Protein AF-D8FID4-F1 (afdb_monomer)

Structure (mmCIF, N/CA/C/O backbone):
data_AF-D8FID4-F1
#
_entry.id   AF-D8FID4-F1
#
loop_
_atom_site.group_PDB
_atom_site.id
_atom_site.type_symbol
_atom_site.label_atom_id
_atom_site.label_alt_id
_atom_site.label_comp_id
_atom_site.label_asym_id
_atom_site.label_entity_id
_atom_site.label_seq_id
_atom_site.pdbx_PDB_ins_code
_atom_site.Cartn_x
_atom_site.Cartn_y
_atom_site.Cartn_z
_atom_site.occupancy
_atom_site.B_iso_or_equiv
_atom_site.auth_seq_id
_atom_site.auth_comp_id
_atom_site.auth_asym_id
_atom_site.auth_atom_id
_atom_site.pdbx_PDB_model_num
ATOM 1 N N . MET A 1 1 ? 3.157 -38.035 6.097 1.00 47.53 1 MET A N 1
ATOM 2 C CA . MET A 1 1 ? 4.225 -37.034 5.842 1.00 47.53 1 MET A CA 1
ATOM 3 C C . ME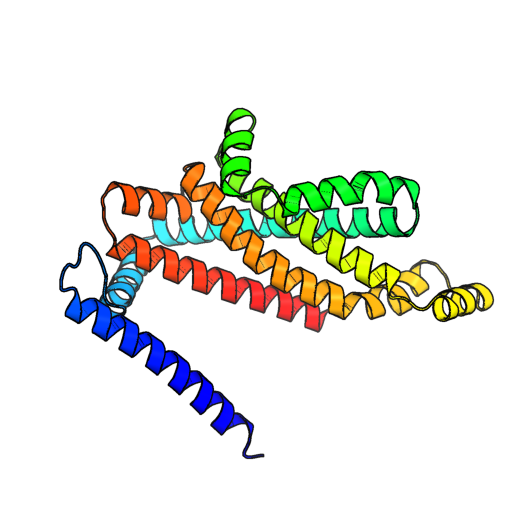T A 1 1 ? 4.554 -36.784 4.345 1.00 47.53 1 MET A C 1
ATOM 5 O O . MET A 1 1 ? 5.433 -35.982 4.066 1.00 47.53 1 MET A O 1
ATOM 9 N N . LYS A 1 2 ? 3.827 -37.364 3.362 1.00 48.38 2 LYS A N 1
ATOM 10 C CA . LYS A 1 2 ? 4.056 -37.201 1.895 1.00 48.38 2 LYS A CA 1
ATOM 11 C C . LYS A 1 2 ? 3.281 -36.046 1.206 1.00 48.38 2 LYS A C 1
ATOM 13 O O . LYS A 1 2 ? 3.295 -35.927 -0.014 1.00 48.38 2 LYS A O 1
ATOM 18 N N . THR A 1 3 ?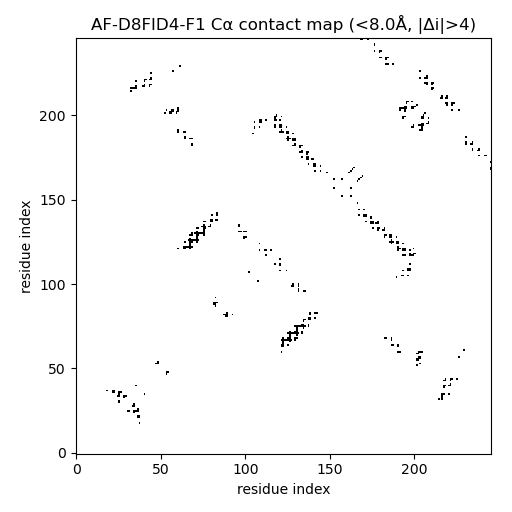 2.579 -35.191 1.953 1.00 55.72 3 THR A N 1
ATOM 19 C CA . THR A 1 3 ? 1.615 -34.212 1.395 1.00 55.72 3 THR A CA 1
ATOM 20 C C . THR A 1 3 ? 2.191 -32.818 1.105 1.00 55.72 3 THR A C 1
ATOM 22 O O . THR A 1 3 ? 1.548 -32.021 0.425 1.00 55.72 3 THR A O 1
ATOM 25 N N . SER A 1 4 ? 3.390 -32.493 1.603 1.00 58.81 4 SER A N 1
ATOM 26 C CA . SER A 1 4 ? 4.014 -31.165 1.441 1.00 58.81 4 SER A CA 1
ATOM 27 C C . SER A 1 4 ? 4.786 -31.029 0.122 1.00 58.81 4 SER A C 1
ATOM 29 O O . SER A 1 4 ? 4.635 -30.040 -0.598 1.00 58.81 4 SER A O 1
ATOM 31 N N . THR A 1 5 ? 5.568 -32.048 -0.240 1.00 63.28 5 THR A N 1
ATOM 32 C CA . THR A 1 5 ? 6.383 -32.080 -1.464 1.00 63.28 5 THR A CA 1
ATOM 33 C C . THR A 1 5 ? 5.522 -32.099 -2.723 1.00 63.28 5 THR A C 1
ATOM 35 O O . THR A 1 5 ? 5.741 -31.286 -3.616 1.00 63.28 5 THR A O 1
ATOM 38 N N . THR A 1 6 ? 4.472 -32.921 -2.761 1.00 70.75 6 THR A N 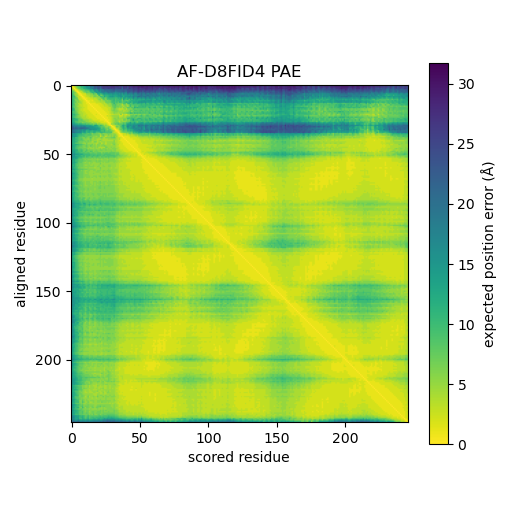1
ATOM 39 C CA . THR A 1 6 ? 3.517 -32.993 -3.885 1.00 70.75 6 THR A CA 1
ATOM 40 C C . THR A 1 6 ? 2.769 -31.676 -4.115 1.00 70.75 6 THR A C 1
ATOM 42 O O . THR A 1 6 ? 2.585 -31.259 -5.258 1.00 70.75 6 THR A O 1
ATOM 45 N N . LYS A 1 7 ? 2.409 -30.949 -3.047 1.00 69.44 7 LYS A N 1
ATOM 46 C CA . LYS A 1 7 ? 1.804 -29.609 -3.154 1.00 69.44 7 LYS A CA 1
ATOM 47 C C . LYS A 1 7 ? 2.777 -28.563 -3.707 1.00 69.44 7 LYS A C 1
ATOM 49 O O . LYS A 1 7 ? 2.356 -27.717 -4.495 1.00 69.44 7 LYS A O 1
ATOM 54 N N . LYS A 1 8 ? 4.058 -28.604 -3.317 1.00 71.88 8 LYS A N 1
ATOM 55 C CA . LYS A 1 8 ? 5.094 -27.710 -3.869 1.00 71.88 8 LYS A CA 1
ATOM 56 C C . LYS A 1 8 ? 5.358 -28.001 -5.348 1.00 71.88 8 LYS A C 1
ATOM 58 O O . LYS A 1 8 ? 5.363 -27.065 -6.140 1.00 71.88 8 LYS A O 1
ATOM 63 N N . LEU A 1 9 ? 5.467 -29.279 -5.717 1.00 76.25 9 LEU A N 1
ATOM 64 C CA . LEU A 1 9 ? 5.597 -29.739 -7.105 1.00 76.25 9 LEU A CA 1
ATOM 65 C C . LEU A 1 9 ? 4.421 -29.273 -7.971 1.00 76.25 9 LEU A C 1
ATOM 67 O O . LEU A 1 9 ? 4.639 -28.693 -9.030 1.00 76.25 9 LEU A O 1
ATOM 71 N N . LYS A 1 10 ? 3.179 -29.412 -7.483 1.00 80.31 10 LYS A N 1
ATOM 72 C CA . LYS A 1 10 ? 1.990 -28.929 -8.201 1.00 80.31 10 LYS A CA 1
ATOM 73 C C . LYS A 1 10 ? 2.031 -27.413 -8.421 1.00 80.31 10 LYS A C 1
ATOM 75 O O . LYS A 1 10 ? 1.823 -26.955 -9.538 1.00 80.31 10 LYS A O 1
ATOM 80 N N . LYS A 1 11 ? 2.359 -26.620 -7.394 1.00 77.81 11 LYS A N 1
ATOM 81 C CA . LYS A 1 11 ? 2.488 -25.156 -7.541 1.00 77.81 11 LYS A CA 1
ATOM 82 C C . LYS A 1 11 ? 3.575 -24.763 -8.544 1.00 77.81 11 LYS A C 1
ATOM 84 O O . LYS A 1 11 ? 3.356 -23.857 -9.339 1.00 77.81 11 LYS A O 1
ATOM 89 N N . PHE A 1 12 ? 4.712 -25.455 -8.523 1.00 83.56 12 PHE A N 1
ATOM 90 C CA . PHE A 1 12 ? 5.809 -25.202 -9.453 1.00 83.56 12 PHE A CA 1
ATOM 91 C C . PHE A 1 12 ? 5.421 -25.554 -10.895 1.00 83.56 12 PHE A C 1
ATOM 93 O O . PHE A 1 12 ? 5.642 -24.752 -11.795 1.00 83.56 12 PHE A O 1
ATOM 100 N N . SER A 1 13 ? 4.738 -26.686 -11.103 1.00 82.38 13 SER A N 1
ATOM 101 C CA . SER A 1 13 ? 4.234 -27.081 -12.426 1.00 82.38 13 SER A CA 1
ATOM 102 C C . SER A 1 13 ? 3.232 -26.077 -13.006 1.00 82.38 13 SER A C 1
ATOM 104 O O . SER A 1 13 ? 3.302 -25.757 -14.187 1.00 82.38 13 SER A O 1
ATOM 106 N N . VAL A 1 14 ? 2.356 -25.508 -12.168 1.00 86.88 14 VAL A N 1
ATOM 107 C CA . VAL A 1 14 ? 1.400 -24.474 -12.594 1.00 86.88 14 VAL A CA 1
ATOM 108 C C . VAL A 1 14 ? 2.122 -23.178 -12.968 1.00 86.88 14 VAL A C 1
ATOM 110 O O . VAL A 1 14 ? 1.758 -22.545 -13.953 1.00 86.88 14 VAL A O 1
ATOM 113 N N . ALA A 1 15 ? 3.161 -22.785 -12.225 1.00 84.31 15 ALA A N 1
ATOM 114 C CA . ALA A 1 15 ? 3.960 -21.610 -12.570 1.00 84.31 15 ALA A CA 1
ATOM 115 C C . ALA A 1 15 ? 4.707 -21.799 -13.902 1.00 84.31 15 ALA A C 1
ATOM 117 O O . ALA A 1 15 ? 4.659 -20.916 -14.755 1.00 84.31 15 ALA A O 1
ATOM 118 N N . ILE A 1 16 ? 5.334 -22.964 -14.107 1.00 86.56 16 ILE A N 1
ATOM 119 C CA . ILE A 1 16 ? 6.007 -23.303 -15.370 1.00 86.56 16 ILE A CA 1
ATOM 120 C C . ILE A 1 16 ? 5.021 -23.266 -16.532 1.00 86.56 16 ILE A C 1
ATOM 122 O O . ILE A 1 16 ? 5.333 -22.678 -17.559 1.00 86.56 16 ILE A O 1
ATOM 126 N N . PHE A 1 17 ? 3.832 -23.845 -16.368 1.00 89.88 17 PHE A N 1
ATOM 127 C CA . PHE A 1 17 ? 2.799 -23.848 -17.402 1.00 89.88 17 PHE A CA 1
ATOM 128 C C . PHE A 1 17 ? 2.485 -22.431 -17.906 1.00 89.88 17 PHE A C 1
ATOM 130 O O . PHE A 1 17 ? 2.520 -22.189 -19.110 1.00 89.88 17 PHE A O 1
ATOM 137 N N . TRP A 1 18 ? 2.271 -21.470 -17.000 1.00 88.94 18 TRP A N 1
ATOM 138 C CA . TRP A 1 18 ? 2.007 -20.079 -17.385 1.00 88.94 18 TRP A CA 1
ATOM 139 C C . TRP A 1 18 ? 3.216 -19.380 -18.018 1.00 88.94 18 TRP A C 1
ATOM 141 O O . TRP A 1 18 ? 3.043 -18.601 -18.953 1.00 88.94 18 TRP A O 1
ATOM 151 N N . ILE A 1 19 ? 4.436 -19.676 -17.560 1.00 86.06 19 ILE A N 1
ATOM 152 C CA . ILE A 1 19 ? 5.667 -19.136 -18.161 1.00 86.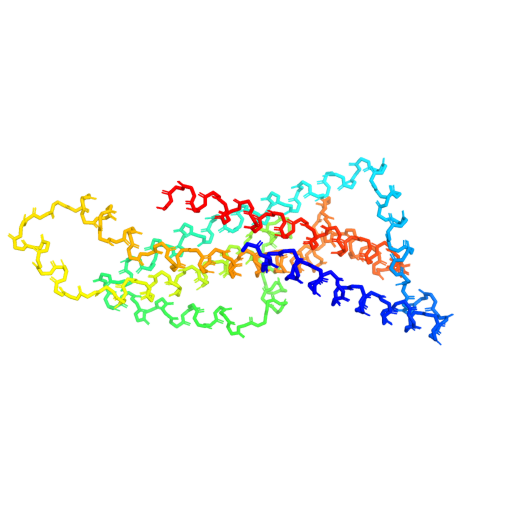06 19 ILE A CA 1
ATOM 153 C C . ILE A 1 19 ? 5.858 -19.674 -19.585 1.00 86.06 19 ILE A C 1
ATOM 155 O O . ILE A 1 19 ? 6.191 -18.910 -20.487 1.00 86.06 19 ILE A O 1
ATOM 159 N N . VAL A 1 20 ? 5.614 -20.968 -19.800 1.00 86.69 20 VAL A N 1
ATOM 160 C CA . VAL A 1 20 ? 5.704 -21.607 -21.120 1.00 86.69 20 VAL A CA 1
ATOM 161 C C . VAL A 1 20 ? 4.658 -21.028 -22.064 1.00 86.69 20 VAL A C 1
ATOM 163 O O . VAL A 1 20 ? 4.990 -20.694 -23.195 1.00 86.69 20 VAL A O 1
ATOM 166 N N . ILE A 1 21 ? 3.425 -20.825 -21.595 1.00 88.69 21 ILE A N 1
ATOM 167 C CA . ILE A 1 21 ? 2.386 -20.148 -22.380 1.00 88.69 21 ILE A CA 1
ATOM 168 C C . ILE A 1 21 ? 2.842 -18.748 -22.791 1.00 88.69 21 ILE A C 1
ATOM 170 O O . ILE A 1 21 ? 2.761 -18.407 -23.969 1.00 88.69 21 ILE A O 1
ATOM 174 N N . TRP A 1 22 ? 3.363 -17.949 -21.856 1.00 85.56 22 TRP A N 1
ATOM 175 C CA . TRP A 1 22 ? 3.850 -16.605 -22.171 1.00 85.56 22 TRP A CA 1
ATOM 176 C C . TRP A 1 22 ? 4.998 -16.635 -23.191 1.00 85.56 22 TRP A C 1
ATOM 178 O O . TRP A 1 22 ? 4.988 -15.858 -24.144 1.00 85.56 22 TRP A O 1
ATOM 188 N N . GLN A 1 23 ? 5.938 -17.574 -23.052 1.00 83.56 23 GLN A N 1
ATOM 189 C CA . GLN A 1 23 ? 7.018 -17.768 -24.018 1.00 83.56 23 GLN A CA 1
ATOM 190 C C . GLN A 1 23 ? 6.488 -18.139 -25.412 1.00 83.56 23 GLN A C 1
ATOM 192 O O . GLN A 1 23 ? 6.959 -17.584 -26.400 1.00 83.56 23 GLN A O 1
ATOM 197 N N . ILE A 1 24 ? 5.510 -19.045 -25.507 1.00 83.19 24 ILE A N 1
ATOM 198 C CA . ILE A 1 24 ? 4.904 -19.446 -26.787 1.00 83.19 24 ILE A CA 1
ATOM 199 C C . ILE A 1 24 ? 4.214 -18.248 -27.444 1.00 83.19 24 ILE A C 1
ATOM 201 O O . ILE A 1 24 ? 4.457 -17.985 -28.616 1.00 83.19 24 ILE A O 1
ATOM 205 N N . PHE A 1 25 ? 3.415 -17.478 -26.699 1.00 82.25 25 PHE A N 1
ATOM 206 C CA . PHE A 1 25 ? 2.775 -16.272 -27.234 1.00 82.25 25 PHE A CA 1
ATOM 207 C C . PHE A 1 25 ? 3.792 -15.230 -27.714 1.00 82.25 25 PHE A C 1
ATOM 209 O O . PHE A 1 25 ? 3.600 -14.646 -28.778 1.00 82.25 25 PHE A O 1
ATOM 216 N N . ALA A 1 26 ? 4.885 -15.032 -26.972 1.00 80.62 26 ALA A N 1
ATOM 217 C CA . ALA A 1 26 ? 5.960 -14.131 -27.381 1.00 80.62 26 ALA A CA 1
ATOM 218 C C . ALA A 1 26 ? 6.607 -14.569 -28.708 1.00 80.62 26 ALA A C 1
ATOM 220 O O . ALA A 1 26 ? 6.884 -13.730 -29.560 1.00 80.62 26 ALA A O 1
ATOM 221 N N . LEU A 1 27 ? 6.804 -15.878 -28.905 1.00 80.06 27 LEU A N 1
ATOM 222 C CA . LEU A 1 27 ? 7.363 -16.428 -30.144 1.00 80.06 27 LEU A CA 1
ATOM 223 C C . LEU A 1 27 ? 6.381 -16.347 -31.322 1.00 80.06 27 LEU A C 1
ATOM 225 O O . LEU A 1 27 ? 6.805 -16.081 -32.439 1.00 80.06 27 LEU A O 1
ATOM 229 N N . LEU A 1 28 ? 5.082 -16.557 -31.082 1.00 79.75 28 LEU A N 1
ATOM 230 C CA . LEU A 1 28 ? 4.048 -16.506 -32.125 1.00 79.75 28 LEU A CA 1
ATOM 231 C C . LEU A 1 28 ? 3.824 -15.096 -32.673 1.00 79.75 28 LEU A C 1
ATOM 233 O O . LEU A 1 28 ? 3.533 -14.943 -33.854 1.00 79.75 28 LEU A O 1
ATOM 237 N N . ILE A 1 29 ? 3.927 -14.078 -31.818 1.00 77.62 29 ILE A N 1
ATOM 238 C CA . ILE A 1 29 ? 3.711 -12.685 -32.218 1.00 77.62 29 ILE A CA 1
ATOM 239 C C . ILE A 1 29 ? 4.926 -12.133 -32.968 1.00 77.62 29 ILE A C 1
ATOM 241 O O . ILE A 1 29 ? 4.740 -11.305 -33.849 1.00 77.62 29 ILE A O 1
ATOM 245 N N . ASN A 1 30 ? 6.140 -12.611 -32.657 1.00 68.12 30 ASN A N 1
ATOM 246 C CA . ASN A 1 30 ? 7.415 -12.282 -33.320 1.00 68.12 30 ASN A CA 1
ATOM 247 C C . ASN A 1 30 ? 7.708 -10.774 -33.511 1.00 68.12 30 ASN A C 1
ATOM 249 O O . ASN A 1 30 ? 8.612 -10.395 -34.247 1.00 68.12 30 ASN A O 1
ATOM 253 N N . GLU A 1 31 ? 6.965 -9.923 -32.806 1.00 69.94 31 GLU A N 1
ATOM 254 C CA . GLU A 1 31 ? 7.116 -8.476 -32.745 1.00 69.94 31 GLU A CA 1
ATOM 255 C C . GLU A 1 31 ? 7.616 -8.126 -31.345 1.00 69.94 31 GLU A C 1
ATOM 257 O O . GLU A 1 31 ? 6.856 -8.082 -30.371 1.00 69.94 31 GLU A O 1
ATOM 262 N N . GLU A 1 32 ? 8.924 -7.901 -31.219 1.00 62.47 32 GLU A N 1
ATOM 263 C CA . GLU A 1 32 ? 9.572 -7.622 -29.929 1.00 62.47 32 GLU A CA 1
ATOM 264 C C . GLU A 1 32 ? 9.111 -6.294 -29.308 1.00 62.47 32 GLU A C 1
ATOM 266 O O . GLU A 1 32 ? 9.207 -6.102 -28.095 1.00 62.47 32 GLU A O 1
ATOM 271 N N . ILE A 1 33 ? 8.547 -5.412 -30.141 1.00 60.94 33 ILE A N 1
ATOM 272 C CA . ILE A 1 33 ? 7.888 -4.160 -29.752 1.00 60.94 33 ILE A CA 1
ATOM 273 C C . ILE A 1 33 ? 6.495 -4.424 -29.143 1.00 60.94 33 ILE A C 1
ATOM 275 O O . ILE A 1 33 ? 5.881 -3.527 -28.581 1.00 60.94 33 ILE A O 1
ATOM 279 N N . LEU A 1 34 ? 5.954 -5.642 -29.214 1.00 63.72 34 LEU A N 1
ATOM 280 C CA . LEU A 1 34 ? 4.652 -5.970 -28.626 1.00 63.72 34 LEU A CA 1
ATOM 281 C C . LEU A 1 34 ? 4.790 -6.888 -27.413 1.00 63.72 34 LEU A C 1
ATOM 283 O O . LEU A 1 34 ? 4.176 -6.617 -26.379 1.00 63.72 34 LEU A O 1
ATOM 287 N N . ILE A 1 35 ? 5.597 -7.953 -27.501 1.00 70.38 35 ILE A N 1
ATOM 288 C CA . ILE A 1 35 ? 5.768 -8.911 -26.399 1.00 70.38 35 ILE A CA 1
ATOM 289 C C . ILE A 1 35 ? 7.233 -9.301 -26.216 1.00 70.38 35 ILE A C 1
ATOM 291 O O . ILE A 1 35 ? 7.842 -9.963 -27.052 1.00 70.38 35 ILE A O 1
ATOM 295 N N . VAL A 1 36 ? 7.773 -8.976 -25.040 1.00 80.12 36 VAL A N 1
ATOM 296 C CA . VAL A 1 36 ? 9.121 -9.388 -24.639 1.00 80.12 36 VAL A CA 1
ATOM 297 C C . VAL A 1 36 ? 9.062 -10.756 -23.964 1.00 80.12 36 VAL A C 1
ATOM 299 O O . VAL A 1 36 ? 8.300 -10.974 -23.023 1.00 80.12 36 VAL A O 1
ATOM 302 N N . SER A 1 37 ? 9.891 -11.686 -24.439 1.00 84.69 37 SER A N 1
ATOM 303 C CA . SER A 1 37 ? 9.998 -13.025 -23.850 1.00 84.69 37 SER A CA 1
ATOM 304 C C . SER A 1 37 ? 10.470 -12.979 -22.382 1.00 84.69 37 SER A C 1
ATOM 306 O O . SER A 1 37 ? 11.367 -12.188 -22.066 1.00 84.69 37 SER A O 1
ATOM 308 N N . PRO A 1 38 ? 9.968 -13.855 -21.489 1.00 82.62 38 PRO A N 1
ATOM 309 C CA . PRO A 1 38 ? 10.416 -13.914 -20.095 1.00 82.62 38 PRO A CA 1
ATOM 310 C C . PRO A 1 38 ? 11.937 -14.078 -19.932 1.00 82.62 38 PRO A C 1
ATOM 312 O O . PRO A 1 38 ? 12.516 -13.543 -18.987 1.00 82.62 38 PRO A O 1
ATOM 315 N N . PHE A 1 39 ? 12.606 -14.765 -20.866 1.00 84.94 39 PHE A N 1
ATOM 316 C CA . PHE A 1 39 ? 14.066 -14.897 -20.864 1.00 84.94 39 PHE A CA 1
ATOM 317 C C . PHE A 1 39 ? 14.779 -13.549 -21.059 1.00 84.94 39 PHE A C 1
ATOM 319 O O . PHE A 1 39 ? 15.70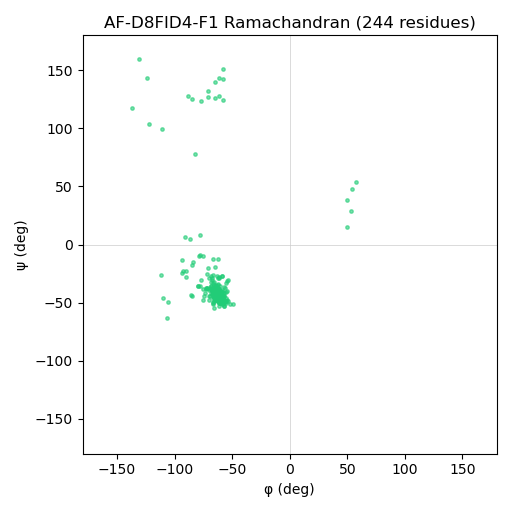1 -13.223 -20.313 1.00 84.94 39 PHE A O 1
ATOM 326 N N . LYS A 1 40 ? 14.310 -12.722 -22.003 1.00 85.69 40 LYS A N 1
ATOM 327 C CA . LYS A 1 40 ? 14.839 -11.363 -22.211 1.00 85.69 40 LYS A CA 1
ATOM 328 C C . LYS A 1 40 ? 14.575 -10.454 -21.015 1.00 85.69 40 LYS A C 1
ATOM 330 O O . LYS A 1 40 ? 15.463 -9.699 -20.637 1.00 85.69 40 LYS A O 1
ATOM 335 N N . VAL A 1 41 ? 13.399 -10.563 -20.388 1.00 88.88 41 VAL A N 1
ATOM 336 C CA . VAL A 1 41 ? 13.097 -9.828 -19.146 1.00 88.88 41 VAL A CA 1
ATOM 337 C C . VAL A 1 41 ? 14.119 -10.174 -18.065 1.00 88.88 41 VAL A C 1
ATOM 339 O O . VAL A 1 41 ? 14.681 -9.273 -17.451 1.00 88.88 41 VAL A O 1
ATOM 342 N N . PHE A 1 42 ? 14.418 -11.463 -17.877 1.00 89.31 42 PHE A N 1
ATOM 343 C CA . PHE A 1 42 ? 15.405 -11.914 -16.896 1.00 89.31 42 PHE A CA 1
ATOM 344 C C . PHE A 1 42 ? 16.810 -11.364 -17.172 1.00 89.31 42 PHE A C 1
ATOM 346 O O . PHE A 1 42 ? 17.430 -10.806 -16.266 1.00 89.31 42 PHE A O 1
ATOM 353 N N . LEU A 1 43 ? 17.296 -11.463 -18.414 1.00 91.00 43 LEU A N 1
ATOM 354 C CA . LEU A 1 43 ? 18.594 -10.897 -18.797 1.00 91.00 43 LEU A CA 1
ATOM 355 C C . LEU A 1 43 ? 18.640 -9.386 -18.558 1.00 91.00 43 LEU A C 1
ATOM 357 O O . LEU A 1 43 ? 19.579 -8.887 -17.941 1.00 91.00 43 LEU A O 1
ATOM 361 N N . LYS A 1 44 ? 17.584 -8.664 -18.950 1.00 91.19 44 LYS A N 1
ATOM 362 C CA . LYS A 1 44 ? 17.517 -7.217 -18.751 1.00 91.19 44 LYS A CA 1
ATOM 363 C C . LYS A 1 44 ? 17.467 -6.839 -17.275 1.00 91.19 44 LYS A C 1
ATOM 365 O O . LYS A 1 44 ? 18.052 -5.837 -16.870 1.00 91.19 44 LYS A O 1
ATOM 370 N N . THR A 1 45 ? 16.814 -7.640 -16.439 1.00 91.56 45 THR A N 1
ATOM 371 C CA . THR A 1 45 ? 16.869 -7.463 -14.986 1.00 91.56 45 THR A CA 1
ATOM 372 C C . THR A 1 45 ? 18.290 -7.648 -14.454 1.00 91.56 45 THR A C 1
ATOM 374 O O . THR A 1 45 ? 18.718 -6.836 -13.639 1.00 91.56 45 THR A O 1
ATOM 377 N N . LEU A 1 46 ? 19.049 -8.641 -14.932 1.00 93.25 46 LEU A N 1
ATOM 378 C CA . LEU A 1 46 ? 20.452 -8.823 -14.533 1.00 93.25 46 LEU A CA 1
ATOM 379 C C . LEU A 1 46 ? 21.343 -7.643 -14.941 1.00 93.25 46 LEU A C 1
ATOM 381 O O . LEU A 1 46 ? 22.191 -7.231 -14.154 1.00 93.25 46 LEU A O 1
ATOM 385 N N . GLU A 1 47 ? 21.132 -7.073 -16.128 1.00 92.81 47 GLU A N 1
ATOM 386 C CA . GLU A 1 47 ? 21.831 -5.856 -16.562 1.00 92.81 47 GLU A CA 1
ATOM 387 C C . GLU A 1 47 ? 21.511 -4.666 -15.648 1.00 92.81 47 GLU A C 1
ATOM 389 O O . GLU A 1 47 ? 22.416 -3.990 -15.165 1.00 92.81 47 GLU A O 1
ATOM 394 N N . ASN A 1 48 ? 20.228 -4.444 -15.341 1.00 92.25 48 ASN A N 1
ATOM 395 C CA . ASN A 1 48 ? 19.795 -3.348 -14.468 1.00 92.25 48 ASN A CA 1
ATOM 396 C C . ASN A 1 48 ? 20.373 -3.452 -13.046 1.00 92.25 48 ASN A C 1
ATOM 398 O O . ASN A 1 48 ? 20.602 -2.432 -12.401 1.00 92.25 48 ASN A O 1
ATOM 402 N N . LEU A 1 49 ? 20.662 -4.663 -12.553 1.00 91.75 49 LEU A N 1
ATOM 403 C CA . LEU A 1 49 ? 21.321 -4.862 -11.256 1.00 91.75 49 LEU A CA 1
ATOM 404 C C . LEU A 1 49 ? 22.769 -4.345 -11.218 1.00 91.75 49 LEU A C 1
ATOM 406 O O . LEU A 1 49 ? 23.342 -4.241 -10.135 1.00 91.75 49 LEU A O 1
ATOM 410 N N . GLN A 1 50 ? 23.381 -4.017 -12.354 1.00 92.44 50 GLN A N 1
ATOM 411 C CA . GLN A 1 50 ? 24.715 -3.412 -12.389 1.00 92.44 50 GLN A CA 1
ATOM 412 C C . GLN A 1 50 ? 24.663 -1.885 -12.225 1.00 92.44 50 GLN A C 1
ATOM 414 O O . GLN A 1 50 ? 25.669 -1.267 -11.872 1.00 92.44 50 GLN A O 1
ATOM 419 N N . ASP A 1 51 ? 23.495 -1.269 -12.428 1.00 91.69 51 ASP A N 1
ATOM 420 C CA . ASP A 1 51 ? 23.317 0.174 -12.318 1.00 91.69 51 ASP A CA 1
ATOM 421 C C . ASP A 1 51 ? 23.048 0.608 -10.865 1.00 91.69 51 ASP A C 1
ATOM 423 O O . ASP A 1 51 ? 22.108 0.173 -10.201 1.00 91.69 51 ASP A O 1
ATOM 427 N N . LYS A 1 52 ? 23.858 1.544 -10.362 1.00 90.62 52 LYS A N 1
ATOM 428 C CA . LYS A 1 52 ? 23.684 2.139 -9.029 1.00 90.62 52 LYS A CA 1
ATOM 429 C C . LYS A 1 52 ? 22.398 2.958 -8.914 1.00 90.62 52 LYS A C 1
ATOM 431 O O . LYS A 1 52 ? 21.816 3.013 -7.828 1.00 90.62 52 LYS A O 1
ATOM 436 N N . THR A 1 53 ? 21.946 3.596 -9.996 1.00 91.75 53 THR A N 1
ATOM 437 C CA . THR A 1 53 ? 20.719 4.406 -9.966 1.00 91.75 53 THR A CA 1
ATOM 438 C C . THR A 1 53 ? 19.479 3.539 -9.753 1.00 91.75 53 THR A C 1
ATOM 440 O O . THR A 1 53 ? 18.534 3.966 -9.084 1.00 91.75 53 THR A O 1
ATOM 443 N N . PHE A 1 54 ? 19.535 2.281 -10.200 1.00 94.12 54 PHE A N 1
ATOM 444 C CA . PHE A 1 54 ? 18.479 1.295 -10.024 1.00 94.12 54 PHE A CA 1
ATOM 445 C C . PHE A 1 54 ? 18.209 0.974 -8.550 1.00 94.12 54 PHE A C 1
ATOM 447 O O . PHE A 1 54 ? 17.063 0.997 -8.100 1.00 94.12 54 PHE A O 1
ATOM 454 N N . TYR A 1 55 ? 19.257 0.771 -7.750 1.00 95.75 55 TYR A N 1
ATOM 455 C CA . TYR A 1 55 ? 19.105 0.528 -6.311 1.00 95.75 55 TYR A CA 1
ATOM 456 C C . TYR A 1 55 ? 18.537 1.736 -5.568 1.00 95.75 55 TYR A C 1
ATOM 458 O O . TYR A 1 55 ? 17.720 1.576 -4.660 1.00 95.75 55 TYR A O 1
ATOM 466 N N . LEU A 1 56 ? 18.931 2.949 -5.967 1.00 95.56 56 LEU A N 1
ATOM 467 C CA . LEU A 1 56 ? 18.379 4.174 -5.396 1.00 95.56 56 LEU A CA 1
ATOM 468 C C . LEU A 1 56 ? 16.883 4.308 -5.715 1.00 95.56 56 LEU A C 1
ATOM 470 O O . LEU A 1 56 ? 16.101 4.659 -4.830 1.00 95.56 56 LEU A O 1
ATOM 474 N N . ALA A 1 57 ? 16.480 3.980 -6.945 1.00 96.44 57 ALA A N 1
ATOM 475 C CA . ALA A 1 57 ? 15.081 3.945 -7.353 1.00 96.44 57 ALA A CA 1
ATOM 476 C C . ALA A 1 57 ? 14.272 2.925 -6.539 1.00 96.44 57 ALA A C 1
ATOM 478 O O . ALA A 1 57 ? 13.228 3.273 -5.985 1.00 96.44 57 ALA A O 1
ATOM 479 N N . ILE A 1 58 ? 14.793 1.702 -6.385 1.00 96.75 58 ILE A N 1
ATOM 480 C CA . ILE A 1 58 ? 14.190 0.651 -5.555 1.00 96.75 58 ILE A CA 1
ATOM 481 C C . ILE A 1 58 ? 14.000 1.122 -4.117 1.00 96.75 58 ILE A C 1
ATOM 483 O O . ILE A 1 58 ? 12.910 0.973 -3.559 1.00 96.75 58 ILE A O 1
ATOM 487 N N . PHE A 1 59 ? 15.047 1.686 -3.516 1.00 97.00 59 PHE A N 1
ATOM 488 C CA . PHE A 1 59 ? 15.007 2.156 -2.138 1.00 97.00 59 PHE A CA 1
ATOM 489 C C . PHE A 1 59 ? 13.972 3.268 -1.960 1.00 97.00 59 PHE A C 1
ATOM 491 O O . PHE A 1 59 ? 13.116 3.167 -1.083 1.00 97.00 59 PHE A O 1
ATOM 498 N N . ASN A 1 60 ? 13.999 4.290 -2.819 1.00 96.88 60 ASN A N 1
ATOM 499 C CA . ASN A 1 60 ? 13.082 5.423 -2.734 1.00 96.88 60 ASN A CA 1
ATOM 500 C C . ASN A 1 60 ? 11.623 4.997 -2.900 1.00 96.88 60 ASN A C 1
ATOM 502 O O . ASN A 1 60 ? 10.789 5.399 -2.090 1.00 96.88 60 ASN A O 1
ATOM 506 N N . THR A 1 61 ? 11.316 4.173 -3.907 1.00 97.50 61 THR A N 1
ATOM 507 C CA . THR A 1 61 ? 9.959 3.654 -4.120 1.00 97.50 61 THR A CA 1
ATOM 508 C C . THR A 1 61 ? 9.499 2.833 -2.922 1.00 97.50 61 THR A C 1
ATOM 510 O O . THR A 1 61 ? 8.439 3.088 -2.351 1.00 97.50 61 THR A O 1
ATOM 513 N N . SER A 1 62 ? 10.329 1.888 -2.477 1.00 97.31 62 SER A N 1
ATOM 514 C CA . SER A 1 62 ? 10.002 1.016 -1.347 1.00 97.31 62 SER A CA 1
ATOM 515 C C . SER A 1 62 ? 9.762 1.809 -0.064 1.00 97.31 62 SER A C 1
ATOM 517 O O . SER A 1 62 ? 8.775 1.581 0.632 1.00 97.31 62 SER A O 1
ATOM 519 N N . TRP A 1 63 ? 10.638 2.770 0.236 1.00 97.44 63 TRP A N 1
ATOM 520 C CA . TRP A 1 63 ? 10.548 3.606 1.427 1.00 97.44 63 TRP A CA 1
ATOM 521 C C . TRP A 1 63 ? 9.297 4.485 1.419 1.00 97.44 63 TRP A C 1
ATOM 523 O O . TRP A 1 63 ? 8.560 4.510 2.404 1.00 97.44 63 TRP A O 1
ATOM 533 N N . LYS A 1 64 ? 9.014 5.174 0.305 1.00 97.44 64 LYS A N 1
ATOM 534 C CA . LYS A 1 64 ? 7.841 6.053 0.184 1.00 97.44 64 LYS A CA 1
ATOM 535 C C . LYS A 1 64 ? 6.534 5.271 0.330 1.00 97.44 64 LYS A C 1
ATOM 537 O O . LYS A 1 64 ? 5.664 5.677 1.103 1.00 97.44 64 LYS A O 1
ATOM 542 N N . ILE A 1 65 ? 6.427 4.126 -0.344 1.00 98.12 65 ILE A N 1
ATOM 543 C CA . ILE A 1 65 ? 5.240 3.267 -0.272 1.00 98.12 65 ILE A CA 1
ATOM 544 C C . ILE A 1 65 ? 5.068 2.696 1.136 1.00 98.12 65 ILE A C 1
ATOM 546 O O . ILE A 1 65 ? 3.956 2.710 1.662 1.00 98.12 65 ILE A O 1
ATOM 550 N N . LEU A 1 66 ? 6.154 2.248 1.777 1.00 97.88 66 LEU A N 1
ATOM 551 C CA . LEU A 1 66 ? 6.108 1.737 3.146 1.00 97.88 66 LEU A CA 1
ATOM 552 C C . LEU A 1 66 ? 5.676 2.817 4.145 1.00 97.88 66 LEU A C 1
ATOM 554 O O . LEU A 1 66 ? 4.841 2.548 5.006 1.00 97.88 66 LEU A O 1
ATOM 558 N N . MET A 1 67 ? 6.201 4.040 4.024 1.00 98.25 67 MET A N 1
ATOM 559 C CA . MET A 1 67 ? 5.769 5.172 4.849 1.00 98.25 67 MET A CA 1
ATOM 560 C C . MET A 1 67 ? 4.277 5.446 4.670 1.00 98.25 67 MET A C 1
ATOM 562 O O . MET A 1 67 ? 3.558 5.583 5.658 1.00 98.25 67 MET A O 1
ATOM 566 N N . GLY A 1 68 ? 3.795 5.459 3.426 1.00 98.50 68 GLY A N 1
ATOM 567 C CA . GLY A 1 68 ? 2.374 5.619 3.143 1.00 98.50 68 GLY A CA 1
ATOM 568 C C . GLY A 1 68 ? 1.535 4.512 3.782 1.00 98.50 68 GLY A C 1
ATOM 569 O O . GLY A 1 68 ? 0.596 4.794 4.520 1.00 98.50 68 GLY A O 1
ATOM 570 N N . PHE A 1 69 ? 1.923 3.252 3.588 1.00 98.56 69 PHE A N 1
ATOM 571 C CA . PHE A 1 69 ? 1.268 2.099 4.206 1.00 98.56 69 PHE A CA 1
ATOM 572 C C . PHE A 1 69 ? 1.181 2.219 5.735 1.00 98.56 69 PHE A C 1
ATOM 574 O O . PHE A 1 69 ? 0.106 2.030 6.305 1.00 98.56 69 PHE A O 1
ATOM 581 N N . LEU A 1 70 ? 2.282 2.574 6.407 1.00 98.19 70 LEU A N 1
ATOM 582 C CA . LEU A 1 70 ? 2.320 2.711 7.867 1.00 98.19 70 LEU A CA 1
ATOM 583 C C . LEU A 1 70 ? 1.457 3.876 8.368 1.00 98.19 70 LEU A C 1
ATOM 585 O O . LEU A 1 70 ? 0.774 3.731 9.382 1.00 98.19 70 LEU A O 1
ATOM 589 N N . LEU A 1 71 ? 1.436 5.001 7.649 1.00 98.56 71 LEU A N 1
ATOM 590 C CA . LEU A 1 71 ? 0.535 6.117 7.949 1.00 98.56 71 LEU A CA 1
ATOM 591 C C . LEU A 1 71 ? -0.931 5.690 7.818 1.00 98.56 71 LEU A C 1
ATOM 593 O O . LEU A 1 71 ? -1.731 5.943 8.719 1.00 98.56 71 LEU A O 1
ATOM 597 N N . GLY A 1 72 ? -1.273 4.989 6.735 1.00 98.62 72 GLY A N 1
ATOM 598 C CA . GLY A 1 72 ? -2.615 4.456 6.521 1.00 98.62 72 GLY A CA 1
ATOM 599 C C . GLY A 1 72 ? -3.027 3.447 7.594 1.00 98.62 72 GLY A C 1
ATOM 600 O O . GLY A 1 72 ? -4.146 3.517 8.098 1.00 98.62 72 GLY A O 1
ATOM 601 N N . LEU A 1 73 ? -2.116 2.560 8.005 1.00 98.31 73 LEU A N 1
ATOM 602 C CA . LEU A 1 73 ? -2.318 1.633 9.121 1.00 98.31 73 LEU A CA 1
ATOM 603 C C . LEU A 1 73 ? -2.644 2.385 10.407 1.00 98.31 73 LEU A C 1
ATOM 605 O O . LEU A 1 73 ? -3.660 2.106 11.042 1.00 98.31 73 LEU A O 1
ATOM 609 N N . PHE A 1 74 ? -1.806 3.350 10.781 1.00 98.31 74 PHE A N 1
ATOM 610 C CA . PHE A 1 74 ? -1.965 4.094 12.026 1.00 98.31 74 PHE A CA 1
ATOM 611 C C . PHE A 1 74 ? -3.296 4.854 12.066 1.00 98.31 74 PHE A C 1
ATOM 613 O O . PHE A 1 74 ? -4.072 4.705 13.012 1.00 98.31 74 PHE A O 1
ATOM 620 N N . ILE A 1 75 ? -3.601 5.606 11.004 1.00 98.56 75 ILE A N 1
ATOM 621 C CA . ILE A 1 75 ? -4.838 6.388 10.898 1.00 98.56 75 ILE A CA 1
ATOM 622 C C . ILE A 1 75 ? -6.060 5.462 10.845 1.00 98.56 75 ILE A C 1
ATOM 624 O O . ILE A 1 75 ? -7.033 5.687 11.562 1.00 98.56 75 ILE A O 1
ATOM 628 N N . GLY A 1 76 ? -6.012 4.395 10.041 1.00 98.38 76 GLY A N 1
ATOM 629 C CA . GLY A 1 76 ? -7.118 3.449 9.882 1.00 98.38 76 GLY A CA 1
ATOM 630 C C . GLY A 1 76 ? -7.474 2.747 11.186 1.00 98.38 76 GLY A C 1
ATOM 631 O O . GLY A 1 76 ? -8.646 2.707 11.566 1.00 98.38 76 GLY A O 1
ATOM 632 N N . VAL A 1 77 ? -6.464 2.275 11.922 1.00 97.50 77 VAL A N 1
ATOM 633 C CA . VAL A 1 77 ? -6.655 1.665 13.242 1.00 97.50 77 VAL A CA 1
ATOM 634 C C . VAL A 1 77 ? -7.267 2.679 14.208 1.00 97.50 77 VAL A C 1
ATOM 636 O O . VAL A 1 77 ? -8.322 2.405 14.773 1.00 97.50 77 VAL A O 1
ATOM 639 N N . ILE A 1 78 ? -6.691 3.873 14.366 1.00 97.56 78 ILE A N 1
ATOM 640 C CA . ILE A 1 78 ? -7.210 4.868 15.320 1.00 97.56 78 ILE A CA 1
ATOM 641 C C . ILE A 1 78 ? -8.658 5.251 15.001 1.00 97.56 78 ILE A C 1
ATOM 643 O O . ILE A 1 78 ? -9.522 5.194 15.879 1.00 97.56 78 ILE A O 1
ATOM 647 N N . LEU A 1 79 ? -8.948 5.593 13.744 1.00 98.06 79 LEU A N 1
ATOM 648 C CA . LEU A 1 79 ? -10.283 6.033 13.345 1.00 98.06 79 LEU A CA 1
ATOM 649 C C . LEU A 1 79 ? -11.323 4.910 13.443 1.00 98.06 79 LEU A C 1
ATOM 651 O O . LEU A 1 79 ? -12.483 5.189 13.759 1.00 98.06 79 LEU A O 1
ATOM 655 N N . SER A 1 80 ? -10.928 3.648 13.242 1.00 97.88 80 SER A N 1
ATOM 656 C CA . SER A 1 80 ? -11.819 2.500 13.451 1.00 97.88 80 SER A CA 1
ATOM 657 C C . SER A 1 80 ? -12.196 2.315 14.926 1.00 97.88 80 SER A C 1
ATOM 659 O O . SER A 1 80 ? -13.371 2.121 15.227 1.00 97.88 80 SER A O 1
ATOM 661 N N . PHE A 1 81 ? -11.253 2.483 15.863 1.00 96.38 81 PHE A N 1
ATOM 662 C CA . PHE A 1 81 ? -11.534 2.429 17.303 1.00 96.38 81 PHE A CA 1
ATOM 663 C C . PHE A 1 81 ? -12.458 3.565 17.758 1.00 96.38 81 PHE A C 1
ATOM 665 O O . PHE A 1 81 ? -13.375 3.338 18.551 1.00 96.38 81 PHE A O 1
ATOM 672 N N . ILE A 1 82 ? -12.253 4.782 17.241 1.00 97.44 82 ILE A N 1
ATOM 673 C CA . ILE A 1 82 ? -13.142 5.919 17.524 1.00 97.44 82 ILE A CA 1
ATOM 674 C C . ILE A 1 82 ? -14.544 5.635 16.966 1.00 97.44 82 ILE A C 1
ATOM 676 O O . ILE A 1 82 ? -15.528 5.803 17.682 1.00 97.44 82 ILE A O 1
ATOM 680 N N . SER A 1 83 ? -14.637 5.127 15.734 1.00 97.81 83 SER A N 1
ATOM 681 C CA . SER A 1 83 ? -15.914 4.766 15.094 1.00 97.81 83 SER A CA 1
ATOM 682 C C . SER A 1 83 ? -16.644 3.637 15.821 1.00 97.81 83 SER A C 1
ATOM 684 O O . SER A 1 83 ? -17.868 3.642 15.906 1.00 97.81 83 SER A O 1
ATOM 686 N N . TYR A 1 84 ? -15.908 2.676 16.378 1.00 96.06 84 TYR A N 1
ATOM 687 C CA . TYR A 1 84 ? -16.480 1.609 17.193 1.00 96.06 84 TYR A CA 1
ATOM 688 C C . TYR A 1 84 ? -17.104 2.146 18.488 1.00 96.06 84 TYR A C 1
ATOM 690 O O . TYR A 1 84 ? -18.171 1.694 18.894 1.00 96.06 84 TYR A O 1
ATOM 698 N N . LYS A 1 85 ? -16.472 3.140 19.124 1.00 93.81 85 LYS A N 1
ATOM 699 C CA . LYS A 1 85 ? -16.971 3.737 20.370 1.00 93.81 85 LYS A CA 1
ATOM 700 C C . LYS A 1 85 ? -18.100 4.748 20.145 1.00 93.81 85 LYS A C 1
ATOM 702 O O . LYS A 1 85 ? -18.995 4.847 20.981 1.00 93.81 85 LYS A O 1
ATOM 707 N N . PHE A 1 86 ? -18.054 5.511 19.054 1.00 96.69 86 PHE A N 1
ATOM 708 C CA . PHE A 1 86 ? -18.976 6.613 18.784 1.00 96.69 86 PHE A CA 1
ATOM 709 C C . PHE A 1 86 ? -19.716 6.396 17.463 1.00 96.69 86 PHE A C 1
ATOM 711 O O . PHE A 1 86 ? -19.176 6.652 16.386 1.00 96.69 86 PHE A O 1
ATOM 718 N N . LYS A 1 87 ? -20.988 5.982 17.547 1.00 93.56 87 LYS A N 1
ATOM 719 C CA . LYS A 1 87 ? -21.826 5.703 16.369 1.00 93.56 87 LYS A CA 1
ATOM 720 C C . LYS A 1 87 ? -21.940 6.909 15.429 1.00 93.56 87 LYS A C 1
ATOM 722 O O . LYS A 1 87 ? -21.712 6.757 14.239 1.00 93.56 87 LYS A O 1
ATOM 727 N N . THR A 1 88 ? -22.150 8.111 15.966 1.00 96.25 88 THR A N 1
ATOM 728 C CA . THR A 1 88 ? -22.194 9.341 15.161 1.00 96.25 88 THR A CA 1
ATOM 729 C C . THR A 1 88 ? -20.907 9.545 14.362 1.00 96.25 88 THR A C 1
ATOM 731 O O . THR A 1 88 ? -20.961 9.876 13.187 1.00 96.25 88 THR A O 1
ATOM 734 N N . PHE A 1 89 ? -19.738 9.290 14.959 1.00 96.81 89 PHE A N 1
ATOM 735 C CA . PHE A 1 89 ? -18.460 9.417 14.254 1.00 96.81 89 PHE A CA 1
ATOM 736 C C . PHE A 1 89 ? -18.332 8.394 13.116 1.00 96.81 89 PHE A C 1
ATOM 738 O O . PHE A 1 89 ? -17.874 8.733 12.025 1.00 96.81 89 PHE A O 1
ATOM 745 N N . LYS A 1 90 ? -18.793 7.156 13.343 1.00 97.31 90 LYS A N 1
ATOM 746 C CA . LYS A 1 90 ? -18.882 6.129 12.296 1.00 97.31 90 LYS A CA 1
ATOM 747 C C . LYS A 1 90 ? -19.750 6.598 11.127 1.00 97.31 90 LYS A C 1
ATOM 749 O O . LYS A 1 90 ? -19.338 6.414 9.987 1.00 97.31 90 LYS A O 1
ATOM 754 N N . ASP A 1 91 ? -20.896 7.214 11.399 1.00 96.50 91 ASP A N 1
ATOM 755 C CA . ASP A 1 91 ? -21.842 7.648 10.364 1.00 96.50 91 ASP A CA 1
ATOM 756 C C . ASP A 1 91 ? -21.243 8.722 9.428 1.00 96.50 91 ASP A C 1
ATOM 758 O O . ASP A 1 91 ? -21.597 8.768 8.253 1.00 96.50 91 ASP A O 1
ATOM 762 N N . PHE A 1 92 ? -20.268 9.517 9.895 1.00 96.94 92 PHE A N 1
ATOM 763 C CA . PHE A 1 92 ? -19.521 10.472 9.059 1.00 96.94 92 PHE A CA 1
ATOM 764 C C . PHE A 1 92 ? -18.319 9.854 8.330 1.00 96.94 92 PHE A C 1
ATOM 766 O O . PHE A 1 92 ? -18.092 10.137 7.154 1.00 96.94 92 PHE A O 1
ATOM 773 N N . ILE A 1 93 ? -17.522 9.021 9.008 1.00 97.44 93 ILE A N 1
ATOM 774 C CA . ILE A 1 93 ? -16.284 8.476 8.424 1.00 97.44 93 ILE A CA 1
ATOM 775 C C . ILE A 1 93 ? -16.561 7.324 7.459 1.00 97.44 93 ILE A C 1
ATOM 777 O O . ILE A 1 93 ? -15.873 7.186 6.448 1.00 97.44 93 ILE A O 1
ATOM 781 N N . TYR A 1 94 ? -17.563 6.492 7.739 1.00 96.31 94 TYR A N 1
ATOM 782 C CA . TYR A 1 94 ? -17.833 5.306 6.933 1.00 96.31 94 TYR A CA 1
ATOM 783 C C . TYR A 1 94 ? -18.155 5.646 5.463 1.00 96.31 94 TYR A C 1
ATOM 785 O O . TYR A 1 94 ? -17.521 5.050 4.588 1.00 96.31 94 TYR A O 1
ATOM 793 N N . PRO A 1 95 ? -19.027 6.628 5.140 1.00 97.12 95 PRO A N 1
ATOM 794 C CA . PRO A 1 95 ? -19.258 7.048 3.755 1.00 97.12 95 PRO A CA 1
ATOM 795 C C . PRO A 1 95 ? -17.998 7.567 3.052 1.00 97.12 95 PRO A C 1
ATOM 797 O O . PRO A 1 95 ? -17.755 7.209 1.902 1.00 97.12 95 PRO A O 1
ATOM 800 N N . LEU A 1 96 ? -17.156 8.346 3.746 1.00 96.88 96 LEU A N 1
ATOM 801 C CA . LEU A 1 96 ? -15.879 8.835 3.210 1.00 96.88 96 LEU A CA 1
ATOM 802 C C . LEU A 1 96 ? -14.956 7.669 2.823 1.00 96.88 96 LEU A C 1
ATOM 804 O O . LEU A 1 96 ? -14.346 7.669 1.756 1.00 96.88 96 LEU A O 1
ATOM 808 N N . VAL A 1 97 ? -14.880 6.642 3.669 1.00 97.44 97 VAL A N 1
ATOM 809 C CA . VAL A 1 97 ? -14.074 5.449 3.391 1.00 97.44 97 VAL A CA 1
ATOM 810 C C . VAL A 1 97 ? -14.625 4.663 2.199 1.00 97.44 97 VAL A C 1
ATOM 812 O O . VAL A 1 97 ? -13.846 4.215 1.358 1.00 97.44 97 VAL A O 1
ATOM 815 N N . GLN A 1 98 ? -15.949 4.524 2.078 1.00 96.88 98 GLN A N 1
ATOM 816 C CA . GLN A 1 98 ? -16.557 3.879 0.906 1.00 96.88 98 GLN A CA 1
ATOM 817 C C . GLN A 1 98 ? -16.314 4.675 -0.379 1.00 96.88 98 GLN A C 1
ATOM 819 O O . GLN A 1 98 ? -16.020 4.081 -1.417 1.00 96.88 98 GLN A O 1
ATOM 824 N N . PHE A 1 99 ? -16.362 6.007 -0.307 1.00 95.88 99 PHE A N 1
ATOM 825 C CA . PHE A 1 99 ? -16.014 6.878 -1.424 1.00 95.88 99 PHE A CA 1
ATOM 826 C C . PHE A 1 99 ? -14.569 6.643 -1.879 1.00 95.88 99 PHE A C 1
ATOM 828 O O . PHE A 1 99 ? -14.346 6.329 -3.045 1.00 95.88 99 PHE A O 1
ATOM 835 N N . ILE A 1 100 ? -13.599 6.672 -0.957 1.00 95.75 100 ILE A N 1
ATOM 836 C CA . ILE A 1 100 ? -12.180 6.417 -1.267 1.00 95.75 100 ILE A CA 1
ATOM 837 C C . ILE A 1 100 ? -11.986 5.060 -1.959 1.00 95.75 100 ILE A C 1
ATOM 839 O O . ILE A 1 100 ? -11.221 4.968 -2.915 1.00 95.75 100 ILE A O 1
ATOM 843 N N . LYS A 1 101 ? -12.690 4.012 -1.510 1.00 93.50 101 LYS A N 1
ATOM 844 C CA . LYS A 1 101 ? -12.613 2.673 -2.122 1.00 93.50 101 LYS A CA 1
ATOM 845 C C . LYS A 1 101 ? -13.222 2.602 -3.524 1.00 93.50 101 LYS A C 1
ATOM 847 O O . LYS A 1 101 ? -12.840 1.726 -4.294 1.00 93.50 101 LYS A O 1
ATOM 852 N N . SER A 1 102 ? -14.191 3.462 -3.817 1.00 92.50 102 SER A N 1
ATOM 853 C CA . SER A 1 102 ? -14.954 3.435 -5.069 1.00 92.50 102 SER A CA 1
ATOM 854 C C . SER A 1 102 ? -14.314 4.290 -6.162 1.00 92.50 102 SER A C 1
ATOM 856 O O . SER A 1 102 ? -14.490 4.010 -7.346 1.00 92.50 102 SER A O 1
ATOM 858 N N . VAL A 1 103 ? -13.573 5.334 -5.784 1.00 92.81 103 VAL A N 1
ATOM 859 C CA . VAL A 1 103 ? -12.931 6.242 -6.738 1.00 92.81 103 VAL A CA 1
ATOM 860 C C . VAL A 1 103 ? -11.757 5.547 -7.442 1.00 92.81 103 VAL A C 1
ATOM 862 O O . VAL A 1 103 ? -10.885 4.982 -6.776 1.00 92.81 103 VAL A O 1
ATOM 865 N N . PRO A 1 104 ? -11.662 5.629 -8.785 1.00 94.81 104 PRO A N 1
ATOM 866 C CA . PRO A 1 104 ? -10.494 5.153 -9.511 1.00 94.81 104 PRO A CA 1
ATOM 867 C C . PRO A 1 104 ? -9.218 5.848 -9.032 1.00 94.81 104 PRO A C 1
ATOM 869 O O . PRO A 1 104 ? -9.096 7.074 -9.083 1.00 94.81 104 PRO A O 1
ATOM 872 N N . VAL A 1 105 ? -8.231 5.050 -8.619 1.00 94.81 105 VAL A N 1
ATOM 873 C CA . VAL A 1 105 ? -6.961 5.550 -8.067 1.00 94.81 105 VAL A CA 1
ATOM 874 C C . VAL A 1 105 ? -6.276 6.530 -9.027 1.00 94.81 105 VAL A C 1
ATOM 876 O O . VAL A 1 105 ? -5.775 7.560 -8.593 1.00 94.81 105 VAL A O 1
ATOM 879 N N . VAL A 1 106 ? -6.306 6.250 -10.335 1.00 95.25 106 VAL A N 1
ATOM 880 C CA . VAL A 1 106 ? -5.700 7.098 -11.378 1.00 95.25 106 VAL A CA 1
ATOM 881 C C . VAL A 1 106 ? -6.308 8.501 -11.396 1.00 95.25 106 VAL A C 1
ATOM 883 O O . VAL A 1 106 ? -5.570 9.483 -11.343 1.00 95.25 106 VAL A O 1
ATOM 886 N N . SER A 1 107 ? -7.640 8.608 -11.414 1.00 94.75 107 SER A N 1
ATOM 887 C CA . SER A 1 107 ? -8.337 9.900 -11.399 1.00 94.75 107 SER A CA 1
ATOM 888 C C . SER A 1 107 ? -8.016 10.686 -10.130 1.00 94.75 107 SER A C 1
ATOM 890 O O . SER A 1 107 ? -7.803 11.895 -10.177 1.00 94.75 107 SER A O 1
ATOM 892 N N . PHE A 1 108 ? -7.912 9.994 -8.996 1.00 93.69 108 PHE A N 1
ATOM 893 C CA . PHE A 1 108 ? -7.574 10.624 -7.727 1.00 93.69 108 PHE A CA 1
ATOM 894 C C . PHE A 1 108 ? -6.126 11.135 -7.675 1.00 93.69 108 PHE A C 1
ATOM 896 O O . PHE A 1 108 ? -5.878 12.222 -7.155 1.00 93.6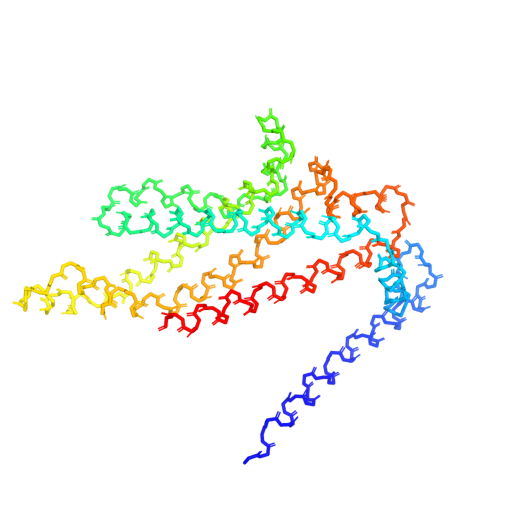9 108 PHE A O 1
ATOM 903 N N . ILE A 1 109 ? -5.175 10.402 -8.266 1.00 96.12 109 ILE A N 1
ATOM 904 C CA . ILE A 1 109 ? -3.786 10.860 -8.424 1.00 96.12 109 ILE A CA 1
ATOM 905 C C . ILE A 1 109 ? -3.739 12.152 -9.245 1.00 96.12 109 ILE A C 1
ATOM 907 O O . ILE A 1 109 ? -3.077 13.105 -8.837 1.00 96.12 109 ILE A O 1
ATOM 911 N N . MET A 1 110 ? -4.453 12.199 -10.375 1.00 95.06 110 MET A N 1
ATOM 912 C CA . MET A 1 110 ? -4.500 13.384 -11.239 1.00 95.06 110 MET A CA 1
ATOM 913 C C . MET A 1 110 ? -5.066 14.610 -10.514 1.00 95.06 110 MET A C 1
ATOM 915 O O . MET A 1 110 ? -4.520 15.699 -10.647 1.00 95.06 110 MET A O 1
ATOM 919 N N . LEU A 1 111 ? -6.110 14.435 -9.698 1.00 93.88 111 LEU A N 1
ATOM 920 C CA . LEU A 1 111 ? -6.649 15.519 -8.873 1.00 93.88 111 LEU A CA 1
ATOM 921 C C . LEU A 1 111 ? -5.637 15.994 -7.827 1.00 93.88 111 LEU A C 1
ATOM 923 O O . LEU A 1 111 ? -5.411 17.192 -7.686 1.00 93.88 111 LEU A O 1
ATOM 927 N N . LEU A 1 112 ? -4.992 15.071 -7.108 1.00 94.00 112 LEU A N 1
ATOM 928 C CA . LEU A 1 112 ? -4.027 15.439 -6.071 1.00 94.00 112 LEU A CA 1
ATOM 929 C C . LEU A 1 112 ? -2.768 16.107 -6.629 1.00 94.00 112 LEU A C 1
ATOM 931 O O . LEU A 1 112 ? -2.184 16.924 -5.924 1.00 94.00 112 LEU A O 1
ATOM 935 N N . LEU A 1 113 ? -2.384 15.841 -7.881 1.00 93.62 113 LEU A N 1
ATOM 936 C CA . LEU A 1 113 ? -1.305 16.569 -8.562 1.00 93.62 113 LEU A CA 1
ATOM 937 C C . LEU A 1 113 ? -1.563 18.078 -8.669 1.00 93.62 113 LEU A C 1
ATOM 939 O O . LEU A 1 113 ? -0.608 18.847 -8.711 1.00 93.62 113 LEU A O 1
ATOM 943 N N . MET A 1 114 ? -2.826 18.514 -8.692 1.00 91.94 114 MET A N 1
ATOM 944 C CA . MET A 1 114 ? -3.162 19.942 -8.755 1.00 91.94 114 MET A CA 1
ATOM 945 C C . MET A 1 114 ? -2.874 20.672 -7.437 1.00 91.94 114 MET A C 1
ATOM 947 O O . MET A 1 114 ? -2.654 21.879 -7.437 1.00 91.94 114 MET A O 1
ATOM 951 N N . PHE A 1 115 ? -2.875 19.946 -6.316 1.00 93.19 115 PHE A N 1
ATOM 952 C CA . PHE A 1 115 ? -2.745 20.518 -4.972 1.00 93.19 115 PHE A CA 1
ATOM 953 C C . PHE A 1 115 ? -1.423 20.155 -4.289 1.00 93.19 115 PHE A C 1
ATOM 955 O O . PHE A 1 115 ? -0.962 20.875 -3.405 1.00 93.19 115 PHE A O 1
ATOM 962 N N . LEU A 1 116 ? -0.813 19.029 -4.666 1.00 92.88 116 LEU A N 1
ATOM 963 C CA . LEU A 1 116 ? 0.382 18.473 -4.043 1.00 92.88 116 LEU A CA 1
ATOM 964 C C . LEU A 1 116 ? 1.494 18.278 -5.068 1.00 92.88 116 LEU A C 1
ATOM 966 O O . LEU A 1 116 ? 1.278 17.828 -6.189 1.00 92.88 116 LEU A O 1
ATOM 970 N N . ASN A 1 117 ? 2.729 18.526 -4.633 1.00 92.50 117 ASN A N 1
ATOM 971 C CA . ASN A 1 117 ? 3.903 18.209 -5.437 1.00 92.50 117 ASN A CA 1
ATOM 972 C C . ASN A 1 117 ? 4.027 16.687 -5.647 1.00 92.50 117 ASN A C 1
ATOM 974 O O . ASN A 1 117 ? 3.848 15.901 -4.707 1.00 92.50 117 ASN A O 1
ATOM 978 N N . SER A 1 118 ? 4.410 16.279 -6.858 1.00 90.75 118 SER A N 1
ATOM 979 C CA . SER A 1 118 ? 4.518 14.873 -7.258 1.00 90.75 118 SER A CA 1
ATOM 980 C C . SER A 1 118 ? 5.394 14.018 -6.343 1.00 90.75 118 SER A C 1
ATOM 982 O O . SER A 1 118 ? 5.099 12.840 -6.124 1.00 90.75 118 SER A O 1
ATOM 984 N N . LYS A 1 119 ? 6.425 14.609 -5.722 1.00 89.88 119 LYS A N 1
ATOM 985 C CA . LYS A 1 119 ? 7.317 13.901 -4.792 1.00 89.88 119 LYS A CA 1
ATOM 986 C C . LYS A 1 119 ? 6.588 13.292 -3.590 1.00 89.88 119 LYS A C 1
ATOM 988 O O . LYS A 1 119 ? 7.064 12.298 -3.043 1.00 89.88 119 LYS A O 1
ATOM 993 N N . TYR A 1 120 ? 5.451 13.866 -3.189 1.00 94.00 120 TYR A N 1
ATOM 994 C CA . TYR A 1 120 ? 4.669 13.419 -2.035 1.00 94.00 120 TYR A CA 1
ATOM 995 C C . TYR A 1 120 ? 3.608 12.372 -2.391 1.00 94.00 120 TYR A C 1
ATOM 997 O O . TYR A 1 120 ? 3.218 11.583 -1.530 1.00 94.00 120 TYR A O 1
ATOM 1005 N N . LEU A 1 121 ? 3.159 12.303 -3.646 1.00 95.06 121 LEU A N 1
ATOM 1006 C CA . LEU A 1 121 ? 2.049 11.425 -4.044 1.00 95.06 121 LEU A CA 1
ATOM 1007 C C . LEU A 1 121 ? 2.331 9.947 -3.785 1.00 95.06 121 LEU A C 1
ATOM 1009 O O . LEU A 1 121 ? 1.451 9.215 -3.342 1.00 95.06 121 LEU A O 1
ATOM 1013 N N . SER A 1 122 ? 3.587 9.548 -3.962 1.00 94.62 122 SER A N 1
ATOM 1014 C CA . SER A 1 122 ? 4.084 8.189 -3.705 1.00 94.62 122 SER A CA 1
ATOM 1015 C C . SER A 1 122 ? 3.960 7.760 -2.232 1.00 94.62 122 SER A C 1
ATOM 1017 O O . SER A 1 122 ? 4.122 6.585 -1.925 1.00 94.62 122 SER A O 1
ATOM 1019 N N . VAL A 1 123 ? 3.682 8.701 -1.320 1.00 97.44 123 VAL A N 1
ATOM 1020 C CA . VAL A 1 123 ? 3.403 8.455 0.105 1.00 97.44 123 VAL A CA 1
ATOM 1021 C C . VAL A 1 123 ? 1.908 8.619 0.393 1.00 97.44 123 VAL A C 1
ATOM 1023 O O . VAL A 1 123 ? 1.291 7.733 0.982 1.00 97.44 123 VAL A O 1
ATOM 1026 N N . PHE A 1 124 ? 1.303 9.728 -0.045 1.00 97.12 124 PHE A N 1
ATOM 1027 C CA . PHE A 1 124 ? -0.094 10.054 0.268 1.00 97.12 124 PHE A CA 1
ATOM 1028 C C . PHE A 1 124 ? -1.092 9.078 -0.355 1.00 97.12 124 PHE A C 1
ATOM 1030 O O . PHE A 1 124 ? -2.055 8.685 0.299 1.00 97.12 124 PHE A O 1
ATOM 1037 N N . ILE A 1 125 ? -0.863 8.651 -1.597 1.00 97.88 125 ILE A N 1
ATOM 1038 C CA . ILE A 1 125 ? -1.781 7.752 -2.300 1.00 97.88 125 ILE A CA 1
ATOM 1039 C C . ILE A 1 125 ? -1.817 6.369 -1.626 1.00 97.88 125 ILE A C 1
ATOM 1041 O O . ILE A 1 125 ? -2.909 5.934 -1.248 1.00 97.88 125 ILE A O 1
ATOM 1045 N N . PRO A 1 126 ? -0.674 5.697 -1.363 1.00 98.00 126 PRO A N 1
ATOM 1046 C CA . PRO A 1 126 ? -0.663 4.491 -0.536 1.00 98.00 126 PRO A CA 1
ATOM 1047 C C . PRO A 1 126 ? -1.270 4.684 0.857 1.00 98.00 126 PRO A C 1
ATOM 1049 O O . PRO A 1 126 ? -1.964 3.787 1.329 1.00 98.00 126 PRO A O 1
ATOM 1052 N N . ALA A 1 127 ? -1.057 5.840 1.502 1.00 98.56 127 ALA A N 1
ATOM 1053 C CA . ALA A 1 127 ? -1.630 6.127 2.817 1.00 98.56 127 ALA A CA 1
ATOM 1054 C C . ALA A 1 127 ? -3.155 6.157 2.802 1.00 98.56 127 ALA A C 1
ATOM 1056 O O . ALA A 1 127 ? -3.778 5.508 3.637 1.00 98.56 127 ALA A O 1
ATOM 1057 N N . ILE A 1 128 ? -3.757 6.849 1.836 1.00 97.94 128 ILE A N 1
ATOM 1058 C CA . ILE A 1 128 ? -5.213 6.956 1.697 1.00 97.94 128 ILE A CA 1
ATOM 1059 C C . ILE A 1 128 ? -5.830 5.583 1.387 1.00 97.94 128 ILE A C 1
ATOM 1061 O O . ILE A 1 128 ? -6.835 5.201 1.990 1.00 97.94 128 ILE A O 1
ATOM 1065 N N . MET A 1 129 ? -5.194 4.804 0.507 1.00 98.00 129 MET A N 1
ATOM 1066 C CA . MET A 1 129 ? -5.675 3.466 0.141 1.00 98.00 129 MET A CA 1
ATOM 1067 C C . MET A 1 129 ? -5.530 2.463 1.294 1.00 98.00 129 MET A C 1
ATOM 1069 O O . MET A 1 129 ? -6.469 1.726 1.601 1.00 98.00 129 MET A O 1
ATOM 1073 N N . SER A 1 130 ? -4.384 2.465 1.982 1.00 98.25 130 SER A N 1
ATOM 1074 C CA . SER A 1 130 ? -4.172 1.659 3.189 1.00 98.25 130 SER A CA 1
ATOM 1075 C C . SER A 1 130 ? -5.135 2.038 4.302 1.00 98.25 130 SER A C 1
ATOM 1077 O O . SER A 1 130 ? -5.714 1.153 4.927 1.00 98.25 130 SER A O 1
ATOM 1079 N N . PHE A 1 131 ? -5.345 3.337 4.526 1.00 98.50 131 PHE A N 1
ATOM 1080 C CA . PHE A 1 131 ? -6.294 3.853 5.508 1.00 98.50 131 PHE A CA 1
ATOM 1081 C C . PHE A 1 131 ? -7.678 3.232 5.318 1.00 98.50 131 PHE A C 1
ATOM 1083 O O . PHE A 1 131 ? -8.231 2.684 6.270 1.00 98.50 131 PHE A O 1
ATOM 1090 N N . ALA A 1 132 ? -8.213 3.254 4.097 1.00 98.12 132 ALA A N 1
ATOM 1091 C CA . ALA A 1 132 ? -9.540 2.721 3.818 1.00 98.12 132 ALA A CA 1
ATOM 1092 C C . ALA A 1 132 ? -9.646 1.209 4.104 1.00 98.12 132 ALA A C 1
ATOM 1094 O O . ALA A 1 132 ? -10.645 0.735 4.659 1.00 98.12 132 ALA A O 1
ATOM 1095 N N . ILE A 1 133 ? -8.603 0.442 3.769 1.00 98.19 133 ILE A N 1
ATOM 1096 C CA . ILE A 1 133 ? -8.561 -1.006 4.017 1.00 98.19 133 ILE A CA 1
ATOM 1097 C C . ILE A 1 133 ? -8.428 -1.314 5.509 1.00 98.19 133 ILE A C 1
ATOM 1099 O O . ILE A 1 133 ? -9.195 -2.127 6.028 1.00 98.19 133 ILE A O 1
ATOM 1103 N N . PHE A 1 134 ? -7.504 -0.660 6.216 1.00 98.56 134 PHE A N 1
ATOM 1104 C CA . PHE A 1 134 ? -7.336 -0.868 7.653 1.00 98.56 134 PHE A CA 1
ATOM 1105 C C . PHE A 1 134 ? -8.558 -0.406 8.439 1.00 98.56 134 PHE A C 1
ATOM 1107 O O . PHE A 1 134 ? -9.009 -1.129 9.320 1.00 98.56 134 PHE A O 1
ATOM 1114 N N . TYR A 1 135 ? -9.150 0.739 8.093 1.00 98.56 135 TYR A N 1
ATOM 1115 C CA . TYR A 1 135 ? -10.371 1.211 8.740 1.00 98.56 135 TYR A CA 1
ATOM 1116 C C . TYR A 1 135 ? -11.488 0.167 8.661 1.00 98.56 135 TYR A C 1
ATOM 1118 O O . TYR A 1 135 ? -12.078 -0.181 9.681 1.00 98.56 135 TYR A O 1
ATOM 1126 N N . THR A 1 136 ? -11.757 -0.358 7.460 1.00 97.94 136 THR A N 1
ATOM 1127 C CA . THR A 1 136 ? -12.840 -1.331 7.247 1.00 97.94 136 THR A CA 1
ATOM 1128 C C . THR A 1 136 ? -12.567 -2.658 7.949 1.00 97.94 136 THR A C 1
ATOM 1130 O O . THR A 1 136 ? -13.405 -3.098 8.731 1.00 97.94 136 THR A O 1
ATOM 1133 N N . ASN A 1 137 ? -11.379 -3.244 7.764 1.00 97.81 137 ASN A N 1
ATOM 1134 C CA . ASN A 1 137 ? -11.033 -4.533 8.375 1.00 97.81 137 ASN A CA 1
ATOM 1135 C C . ASN A 1 137 ? -11.039 -4.459 9.909 1.00 97.81 137 ASN A C 1
ATOM 1137 O O . ASN A 1 137 ? -11.536 -5.365 10.571 1.00 97.81 137 ASN A O 1
ATOM 1141 N N . ILE A 1 138 ? -10.498 -3.387 10.494 1.00 97.94 138 ILE A N 1
ATOM 1142 C CA . ILE A 1 138 ? -10.427 -3.260 11.954 1.00 97.94 138 ILE A CA 1
ATOM 1143 C C . ILE A 1 138 ? -11.783 -2.914 12.550 1.00 97.94 138 ILE A C 1
ATOM 1145 O O . ILE A 1 138 ? -12.129 -3.468 13.590 1.00 97.94 138 ILE A O 1
ATOM 1149 N N 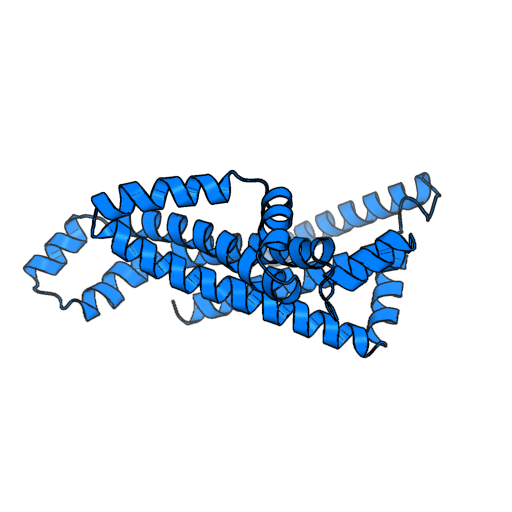. LEU A 1 139 ? -12.584 -2.070 11.895 1.00 97.88 139 LEU A N 1
ATOM 1150 C CA . LEU A 1 139 ? -13.943 -1.796 12.354 1.00 97.88 139 LEU A CA 1
ATOM 1151 C C . LEU A 1 139 ? -14.808 -3.065 12.328 1.00 97.88 139 LEU A C 1
ATOM 1153 O O . LEU A 1 139 ? -15.521 -3.321 13.294 1.00 97.88 139 LEU A O 1
ATOM 1157 N N . GLU A 1 140 ? -14.719 -3.876 11.272 1.00 97.31 140 GLU A N 1
ATOM 1158 C CA . GLU A 1 140 ? -15.380 -5.188 11.210 1.00 97.31 140 GLU A CA 1
ATOM 1159 C C . GLU A 1 140 ? -14.892 -6.117 12.324 1.00 97.31 140 GLU A C 1
ATOM 1161 O O . GLU A 1 140 ? -15.704 -6.715 13.030 1.00 97.31 140 GLU A O 1
ATOM 1166 N N . GLY A 1 141 ? -13.579 -6.162 12.559 1.00 96.81 141 GLY A N 1
ATOM 1167 C CA . GLY A 1 141 ? -13.007 -6.939 13.651 1.00 96.81 141 GLY A CA 1
ATOM 1168 C C . GLY A 1 141 ? -13.517 -6.517 15.026 1.00 96.81 141 GLY A C 1
ATOM 1169 O O . GLY A 1 141 ? -13.861 -7.374 15.837 1.00 96.81 141 GLY A O 1
ATOM 1170 N N . LEU A 1 142 ? -13.633 -5.212 15.274 1.00 96.56 142 LEU A N 1
ATOM 1171 C CA . LEU A 1 142 ? -14.174 -4.667 16.518 1.00 96.56 142 LEU A CA 1
ATOM 1172 C C . LEU A 1 142 ? -15.657 -5.017 16.700 1.00 96.56 142 LEU A C 1
ATOM 1174 O O . LEU A 1 142 ? -16.061 -5.407 17.791 1.00 96.56 142 LEU A O 1
ATOM 1178 N N . LEU A 1 143 ? -16.455 -4.915 15.633 1.00 95.31 143 LEU A N 1
ATOM 1179 C CA . LEU A 1 143 ? -17.885 -5.236 15.648 1.00 95.31 143 LEU A CA 1
ATOM 1180 C C . LEU A 1 143 ? -18.162 -6.743 15.762 1.00 95.31 143 LEU A C 1
ATOM 1182 O O . LEU A 1 143 ? -19.252 -7.121 16.177 1.00 95.31 143 LEU A O 1
ATOM 1186 N N . SER A 1 144 ? -17.188 -7.594 15.422 1.00 95.31 144 SER A N 1
ATOM 1187 C CA . SER A 1 144 ? -17.297 -9.055 15.541 1.00 95.31 144 SER A CA 1
ATOM 1188 C C . SER A 1 144 ? -17.105 -9.592 16.968 1.00 95.31 144 SER A C 1
ATOM 1190 O O . SER A 1 144 ? -17.323 -10.778 17.209 1.00 95.31 144 SER A O 1
ATOM 1192 N N . ILE A 1 145 ? -16.682 -8.746 17.916 1.00 94.81 145 ILE A N 1
ATOM 1193 C CA . ILE A 1 145 ? -16.447 -9.145 19.309 1.00 94.81 145 ILE A CA 1
ATOM 1194 C C . ILE A 1 145 ? -17.790 -9.408 19.997 1.00 94.81 145 ILE A C 1
ATOM 1196 O O . ILE A 1 145 ? -18.656 -8.534 20.028 1.00 94.81 145 ILE A O 1
ATOM 1200 N N . ASP A 1 146 ? -17.941 -10.589 20.604 1.00 93.50 146 ASP A N 1
ATOM 1201 C CA . ASP A 1 146 ? -19.149 -10.944 21.353 1.00 93.50 146 ASP A CA 1
ATOM 1202 C C . ASP A 1 146 ? -19.361 -9.981 22.534 1.00 93.50 146 ASP A C 1
ATOM 1204 O O . ASP A 1 146 ? -18.482 -9.784 23.384 1.00 93.50 146 ASP A O 1
ATOM 1208 N N . TYR A 1 147 ? -20.563 -9.407 22.604 1.00 90.31 147 TYR A N 1
ATOM 1209 C CA . TYR A 1 147 ? -20.981 -8.519 23.681 1.00 90.31 147 TYR A CA 1
ATOM 1210 C C . TYR A 1 147 ? -20.830 -9.181 25.061 1.00 90.31 147 TYR A C 1
ATOM 1212 O O . TYR A 1 147 ? -20.447 -8.504 26.016 1.00 90.31 147 TYR A O 1
ATOM 1220 N N . LYS A 1 148 ? -21.019 -10.506 25.163 1.00 94.25 148 LYS A N 1
ATOM 1221 C CA . LYS A 1 148 ? -20.876 -11.263 26.418 1.00 94.25 148 LYS A CA 1
ATOM 1222 C C . LYS A 1 148 ? -19.456 -11.211 26.973 1.00 94.25 148 LYS A C 1
ATOM 1224 O O . LYS A 1 148 ? -19.268 -11.133 28.185 1.00 94.25 148 LYS A O 1
ATOM 1229 N N . ILE A 1 149 ? -18.441 -11.198 26.103 1.00 92.56 149 ILE A N 1
ATOM 1230 C CA . ILE A 1 149 ? -17.033 -11.075 26.517 1.00 92.56 149 ILE A CA 1
ATOM 1231 C C . ILE A 1 149 ? -16.789 -9.691 27.134 1.00 92.56 149 ILE A C 1
ATOM 1233 O O . ILE A 1 149 ? -16.067 -9.558 2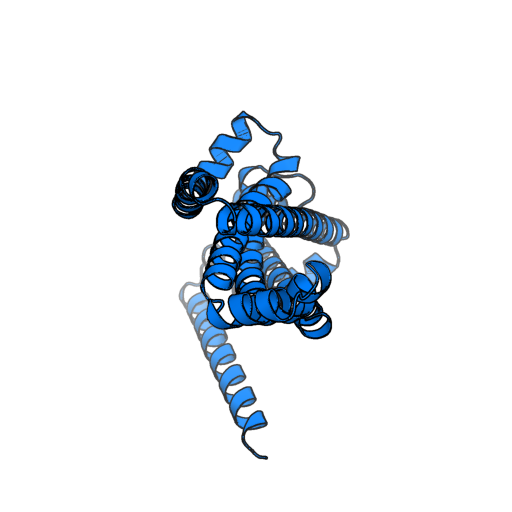8.126 1.00 92.56 149 ILE A O 1
ATOM 1237 N N . LEU A 1 150 ? -17.415 -8.654 26.575 1.00 92.88 150 LEU A N 1
ATOM 1238 C CA . LEU A 1 150 ? -17.308 -7.285 27.078 1.00 92.88 150 LEU A CA 1
ATOM 1239 C C . LEU A 1 150 ? -18.083 -7.091 28.389 1.00 92.88 150 LEU A C 1
ATOM 1241 O O . LEU A 1 150 ? -17.581 -6.410 29.287 1.00 92.88 150 LEU A O 1
ATOM 1245 N N . GLU A 1 151 ? -19.256 -7.712 28.531 1.00 93.81 151 GLU A N 1
ATOM 1246 C CA . GLU A 1 151 ? -20.031 -7.734 29.778 1.00 93.81 151 GLU A CA 1
ATOM 1247 C C . GLU A 1 151 ? -19.282 -8.459 30.894 1.00 93.81 151 GLU A C 1
ATOM 1249 O O . GLU A 1 151 ? -19.114 -7.898 31.977 1.00 93.81 151 GLU A O 1
ATOM 1254 N N . MET A 1 152 ? -18.734 -9.645 30.615 1.00 94.88 152 MET A N 1
ATOM 1255 C CA . MET A 1 152 ? -17.871 -10.366 31.551 1.00 94.88 152 MET A CA 1
ATOM 1256 C C . MET A 1 152 ? -16.700 -9.477 31.990 1.00 94.88 152 MET A C 1
ATOM 1258 O O . MET A 1 152 ? -16.462 -9.295 33.182 1.00 94.88 152 MET A O 1
ATOM 1262 N N . ALA A 1 153 ? -16.001 -8.841 31.048 1.00 93.69 153 ALA A N 1
ATOM 1263 C CA . ALA A 1 153 ? -14.892 -7.950 31.377 1.00 93.69 153 ALA A CA 1
ATOM 1264 C C . ALA A 1 153 ? -15.311 -6.741 32.233 1.00 93.69 153 ALA A C 1
ATOM 1266 O O . ALA A 1 153 ? -14.492 -6.218 32.990 1.00 93.69 153 ALA A O 1
ATOM 1267 N N . LYS A 1 154 ? -16.567 -6.290 32.121 1.00 92.88 154 LYS A N 1
ATOM 1268 C CA . LYS A 1 154 ? -17.145 -5.240 32.967 1.00 92.88 154 LYS A CA 1
ATOM 1269 C C . LYS A 1 154 ? -17.452 -5.758 34.375 1.00 92.88 154 LYS A C 1
ATOM 1271 O O . LYS A 1 154 ? -17.088 -5.081 35.328 1.00 92.88 154 LYS A O 1
ATOM 1276 N N . ILE A 1 155 ? -18.047 -6.947 34.507 1.00 95.94 155 ILE A N 1
ATOM 1277 C CA . ILE A 1 155 ? -18.365 -7.585 35.800 1.00 95.94 155 ILE A CA 1
ATOM 1278 C C . ILE A 1 155 ? -17.086 -7.832 36.608 1.00 95.94 155 ILE A C 1
ATOM 1280 O O . ILE A 1 155 ? -16.990 -7.435 37.764 1.00 95.94 155 ILE A O 1
ATOM 1284 N N . PHE A 1 156 ? -16.057 -8.391 35.971 1.00 94.50 156 PHE A N 1
ATOM 1285 C CA . PHE A 1 156 ? -14.754 -8.637 36.598 1.00 94.50 156 PHE A CA 1
ATOM 1286 C C . PHE A 1 156 ? -13.876 -7.377 36.714 1.00 94.50 156 PHE A C 1
ATOM 1288 O O . PHE A 1 156 ? -12.701 -7.479 37.059 1.00 94.50 156 PHE A O 1
ATOM 1295 N N . SER A 1 157 ? -14.413 -6.187 36.408 1.00 93.38 157 SER A N 1
ATOM 1296 C CA . SER A 1 157 ? -13.709 -4.899 36.498 1.00 93.38 157 SER A CA 1
ATOM 1297 C C . SER A 1 157 ? -12.333 -4.895 35.814 1.00 93.38 157 SER A C 1
ATOM 1299 O O . SER A 1 157 ? -11.371 -4.284 36.283 1.00 93.38 157 SER A O 1
ATOM 1301 N N . ILE A 1 158 ? -12.225 -5.574 34.667 1.00 93.38 158 ILE A N 1
ATOM 1302 C CA . ILE A 1 158 ? -10.971 -5.677 33.924 1.00 93.38 158 ILE A CA 1
ATOM 1303 C C . ILE A 1 158 ? -10.563 -4.284 33.427 1.00 93.38 158 ILE A C 1
ATOM 1305 O O . ILE A 1 158 ? -11.310 -3.595 32.719 1.00 93.38 158 ILE A O 1
ATOM 1309 N N . SER A 1 159 ? -9.333 -3.887 33.764 1.00 93.00 159 SER A N 1
ATOM 1310 C CA . SER A 1 159 ? -8.761 -2.598 33.374 1.00 93.00 159 SER A CA 1
ATOM 1311 C C . SER A 1 159 ? -8.740 -2.407 31.851 1.00 93.00 159 SER A C 1
ATOM 1313 O O . SER A 1 159 ? -8.615 -3.358 31.077 1.00 93.00 159 SER A O 1
ATOM 1315 N N . THR A 1 160 ? -8.815 -1.159 31.384 1.00 90.06 160 THR A N 1
ATOM 1316 C CA . THR A 1 160 ? -8.811 -0.840 29.943 1.00 90.06 160 THR A CA 1
ATOM 1317 C C . THR A 1 160 ? -7.571 -1.375 29.224 1.00 90.06 160 THR A C 1
ATOM 1319 O O . THR A 1 160 ? -7.687 -1.874 28.107 1.00 90.06 160 THR A O 1
ATOM 1322 N N . LYS A 1 161 ? -6.401 -1.353 29.880 1.00 92.38 161 LYS A N 1
ATOM 1323 C CA . LYS A 1 161 ? -5.155 -1.923 29.338 1.00 92.38 161 LYS A CA 1
ATOM 1324 C C . LYS A 1 161 ? -5.272 -3.437 29.128 1.00 92.38 161 LYS A C 1
ATOM 1326 O O . LYS A 1 161 ? -4.898 -3.941 28.072 1.00 92.38 161 LYS A O 1
ATOM 1331 N N . ASN A 1 162 ? -5.851 -4.148 30.097 1.00 92.38 162 ASN A N 1
ATOM 1332 C CA . ASN A 1 162 ? -6.062 -5.590 29.999 1.00 92.38 162 ASN A CA 1
ATOM 1333 C C . ASN A 1 162 ? -7.125 -5.933 28.950 1.00 92.38 162 ASN A C 1
ATOM 1335 O O . ASN A 1 162 ? -6.920 -6.862 28.176 1.00 92.38 162 ASN A O 1
ATOM 1339 N N . LYS A 1 163 ? -8.204 -5.149 28.834 1.00 91.69 163 LYS A N 1
ATOM 1340 C CA . LYS A 1 163 ? -9.177 -5.312 27.742 1.00 91.69 163 LYS A CA 1
ATOM 1341 C C . LYS A 1 163 ? -8.515 -5.129 26.375 1.00 91.69 163 LYS A C 1
ATOM 1343 O O . LYS A 1 163 ? -8.723 -5.955 25.489 1.00 91.69 163 LYS A O 1
ATOM 1348 N N . LEU A 1 164 ? -7.681 -4.096 26.210 1.00 90.50 164 LEU A N 1
ATOM 1349 C CA . LEU A 1 164 ? -6.956 -3.842 24.960 1.00 90.50 164 LEU A CA 1
ATOM 1350 C C . LEU A 1 164 ? -6.062 -5.023 24.574 1.00 90.50 164 LEU A C 1
ATOM 1352 O O . LEU A 1 164 ? -6.109 -5.475 23.435 1.00 90.50 164 LEU A O 1
ATOM 1356 N N . LYS A 1 165 ? -5.297 -5.560 25.528 1.00 90.75 165 LYS A N 1
ATOM 1357 C CA . LYS A 1 165 ? -4.359 -6.659 25.278 1.00 90.75 165 LYS A CA 1
ATOM 1358 C C . LYS A 1 165 ? -5.045 -8.019 25.111 1.00 90.75 165 LYS A C 1
ATOM 1360 O O . LYS A 1 165 ? -4.713 -8.756 24.189 1.00 90.75 165 LYS A O 1
ATOM 1365 N N . TYR A 1 166 ? -5.970 -8.383 25.994 1.00 91.00 166 TYR A N 1
ATOM 1366 C CA . TYR A 1 166 ? -6.501 -9.750 26.060 1.00 91.00 166 TYR A CA 1
ATOM 1367 C C . TYR A 1 166 ? -7.783 -9.958 25.256 1.00 91.00 166 TYR A C 1
ATOM 1369 O O . TYR A 1 166 ? -8.028 -11.073 24.817 1.00 91.00 166 TYR A O 1
ATOM 1377 N N . ILE A 1 167 ? -8.566 -8.905 25.007 1.00 93.19 167 ILE A N 1
ATOM 1378 C CA . ILE A 1 167 ? -9.831 -9.015 24.268 1.00 93.19 167 ILE A CA 1
ATOM 1379 C C . ILE A 1 167 ? -9.660 -8.438 22.867 1.00 93.19 167 ILE A C 1
ATOM 1381 O O . ILE A 1 167 ? -9.729 -9.170 21.879 1.00 93.19 167 ILE A O 1
ATOM 1385 N N . TYR A 1 168 ? -9.378 -7.135 22.777 1.00 93.50 168 TYR A N 1
ATOM 1386 C CA . TYR A 1 168 ? -9.332 -6.439 21.491 1.00 93.50 168 TYR A CA 1
ATOM 1387 C C . TYR A 1 168 ? -8.188 -6.949 20.617 1.00 93.50 168 TYR A C 1
ATOM 1389 O O . TYR A 1 168 ? -8.433 -7.409 19.510 1.00 93.50 168 TYR A O 1
ATOM 1397 N N . LEU A 1 169 ? -6.948 -6.943 21.115 1.00 91.94 169 LEU A N 1
ATOM 1398 C CA . LEU A 1 169 ? -5.794 -7.351 20.313 1.00 91.94 169 LEU A CA 1
ATOM 1399 C C . LEU A 1 169 ? -5.932 -8.787 19.798 1.00 91.94 169 LEU A C 1
ATOM 1401 O O . LEU A 1 169 ? -5.625 -9.017 18.638 1.00 91.94 169 LEU A O 1
ATOM 1405 N N . HIS A 1 170 ? -6.423 -9.724 20.619 1.00 90.19 170 HIS A N 1
ATOM 1406 C CA . HIS A 1 170 ? -6.620 -11.128 20.236 1.00 90.19 170 HIS A CA 1
ATOM 1407 C C . HIS A 1 170 ? -7.693 -11.299 19.161 1.00 90.19 170 HIS A C 1
ATOM 1409 O O . HIS A 1 170 ? -7.458 -11.994 18.175 1.00 90.19 170 HIS A O 1
ATOM 1415 N N . SER A 1 171 ? -8.828 -10.619 19.320 1.00 91.62 171 SER A N 1
ATOM 1416 C CA . SER A 1 171 ? -9.926 -10.669 18.350 1.00 91.62 171 SER A CA 1
ATOM 1417 C C . SER A 1 171 ? -9.548 -9.995 17.028 1.00 91.62 171 SER A C 1
ATOM 1419 O O . SER A 1 171 ? -9.971 -10.431 15.963 1.00 91.62 171 SER A O 1
ATOM 1421 N N . LEU A 1 172 ? -8.700 -8.961 17.079 1.00 95.12 172 LEU A N 1
ATOM 1422 C CA . LEU A 1 172 ? -8.277 -8.192 15.909 1.00 95.12 172 LEU A CA 1
ATOM 1423 C C . LEU A 1 172 ? -7.108 -8.800 15.133 1.00 95.12 172 LEU A C 1
ATOM 1425 O O . LEU A 1 172 ? -6.902 -8.393 13.994 1.00 95.12 172 LEU A O 1
ATOM 1429 N N . LYS A 1 173 ? -6.350 -9.765 15.677 1.00 93.81 173 LYS A N 1
ATOM 1430 C CA . LYS A 1 173 ? -5.209 -10.382 14.963 1.00 93.81 173 LYS A CA 1
ATOM 1431 C C . LYS A 1 173 ? -5.551 -10.849 13.539 1.00 93.81 173 LYS A C 1
ATOM 1433 O O . LYS A 1 173 ? -4.825 -10.455 12.624 1.00 93.81 173 LYS A O 1
ATOM 1438 N N . PRO A 1 174 ? -6.621 -11.640 13.300 1.00 94.62 174 PRO A N 1
ATOM 1439 C CA . PRO A 1 174 ? -6.953 -12.086 11.945 1.00 94.62 174 PRO A CA 1
ATOM 1440 C C . PRO A 1 174 ? -7.321 -10.921 11.014 1.00 94.62 174 PRO A C 1
ATOM 1442 O O . PRO A 1 174 ? -6.926 -10.925 9.850 1.00 94.62 174 PRO A O 1
ATOM 1445 N N . TYR A 1 175 ? -7.995 -9.893 11.533 1.00 96.62 175 TYR A N 1
ATOM 1446 C CA . TYR A 1 175 ? -8.380 -8.702 10.772 1.00 96.62 175 TYR A CA 1
ATOM 1447 C C . TYR A 1 175 ? -7.191 -7.789 10.459 1.00 96.62 175 TYR A C 1
ATOM 1449 O O . TYR A 1 175 ? -7.102 -7.261 9.356 1.00 96.62 175 TYR A O 1
ATOM 1457 N N . LEU A 1 176 ? -6.235 -7.649 11.383 1.00 96.19 176 LEU A N 1
ATOM 1458 C CA . LEU A 1 176 ? -4.964 -6.963 11.138 1.00 96.19 176 LEU A CA 1
ATOM 1459 C C . LEU A 1 176 ? -4.139 -7.697 10.083 1.00 96.19 176 LEU A C 1
ATOM 1461 O O . LEU A 1 176 ? -3.569 -7.054 9.208 1.00 96.19 176 LEU A O 1
ATOM 1465 N N . TYR A 1 177 ? -4.091 -9.029 10.139 1.00 96.19 177 TYR A N 1
ATOM 1466 C CA . TYR A 1 177 ? -3.362 -9.838 9.164 1.00 96.19 177 TYR A CA 1
ATOM 1467 C C . TYR A 1 177 ? -3.977 -9.728 7.762 1.00 96.19 177 TYR A C 1
ATOM 1469 O O . TYR A 1 177 ? -3.268 -9.453 6.794 1.00 96.19 177 TYR A O 1
ATOM 1477 N N . SER A 1 178 ? -5.301 -9.891 7.662 1.00 96.19 178 SER A N 1
ATOM 1478 C CA . SER A 1 178 ? -6.055 -9.721 6.414 1.00 96.19 178 SER A CA 1
ATOM 1479 C C . SER A 1 178 ? -5.908 -8.299 5.868 1.00 96.19 178 SER A C 1
ATOM 1481 O O . SER A 1 178 ? -5.499 -8.104 4.722 1.00 96.19 178 SER A O 1
ATOM 1483 N N . GLY A 1 179 ? -6.143 -7.300 6.724 1.00 97.19 179 GLY A N 1
ATOM 1484 C CA . GLY A 1 179 ? -6.005 -5.888 6.393 1.00 97.19 179 GLY A CA 1
ATOM 1485 C C . GLY A 1 179 ? -4.606 -5.548 5.896 1.00 97.19 179 GLY A C 1
ATOM 1486 O O . GLY A 1 179 ? -4.486 -4.890 4.872 1.00 97.19 179 GLY A O 1
ATOM 1487 N N . ALA A 1 180 ? -3.552 -6.054 6.541 1.00 97.38 180 ALA A N 1
ATOM 1488 C CA . ALA A 1 180 ? -2.176 -5.815 6.120 1.00 97.38 180 ALA A CA 1
ATOM 1489 C C . ALA A 1 180 ? -1.839 -6.452 4.766 1.00 97.38 180 ALA A C 1
ATOM 1491 O O . ALA A 1 180 ? -1.208 -5.791 3.946 1.00 97.38 180 ALA A O 1
ATOM 1492 N N . SER A 1 181 ? -2.277 -7.689 4.499 1.00 96.19 181 SER A N 1
ATOM 1493 C CA . SER A 1 181 ? -2.061 -8.345 3.196 1.00 96.19 181 SER A CA 1
ATOM 1494 C C . SER A 1 181 ? -2.742 -7.562 2.066 1.00 96.19 181 SER A C 1
ATOM 1496 O O . SER A 1 181 ? -2.098 -7.181 1.086 1.00 96.19 181 SER A O 1
ATOM 1498 N N . LEU A 1 182 ? -4.019 -7.207 2.250 1.00 96.75 182 LEU A N 1
ATOM 1499 C CA . LEU A 1 182 ? -4.784 -6.432 1.270 1.00 96.75 182 LEU A CA 1
ATOM 1500 C C . LEU A 1 182 ? -4.215 -5.017 1.080 1.00 96.75 182 LEU A C 1
ATOM 1502 O O . LEU A 1 182 ? -4.022 -4.564 -0.053 1.00 96.75 182 LEU A O 1
ATOM 1506 N N . ALA A 1 183 ? -3.917 -4.327 2.184 1.00 97.69 183 ALA A N 1
ATOM 1507 C CA . ALA A 1 183 ? -3.393 -2.967 2.176 1.00 97.69 183 ALA A CA 1
ATOM 1508 C C . ALA A 1 183 ? -2.006 -2.892 1.543 1.00 97.69 183 ALA A C 1
ATOM 1510 O O . ALA A 1 183 ? -1.721 -1.935 0.824 1.00 97.69 183 ALA A O 1
ATOM 1511 N N . MET A 1 184 ? -1.156 -3.901 1.737 1.00 97.00 184 MET A N 1
ATOM 1512 C CA . MET A 1 184 ? 0.177 -3.889 1.149 1.00 97.00 184 MET A CA 1
ATOM 1513 C C . MET A 1 184 ? 0.130 -4.055 -0.369 1.00 97.00 184 MET A C 1
ATOM 1515 O O . MET A 1 184 ? 0.760 -3.286 -1.099 1.00 97.00 184 MET A O 1
ATOM 1519 N N . GLY A 1 185 ? -0.692 -4.994 -0.849 1.00 93.75 185 GLY A N 1
ATOM 1520 C CA . GLY A 1 185 ? -0.902 -5.203 -2.278 1.00 93.75 185 GLY A CA 1
ATOM 1521 C C . GLY A 1 185 ? -1.469 -3.966 -2.980 1.00 93.75 185 GLY A C 1
ATOM 1522 O O . GLY A 1 185 ? -0.989 -3.601 -4.056 1.00 93.75 185 GLY A O 1
ATOM 1523 N N . ILE A 1 186 ? -2.456 -3.285 -2.380 1.00 95.62 186 ILE A N 1
ATOM 1524 C CA . ILE A 1 186 ? -3.008 -2.058 -2.976 1.00 95.62 186 ILE A CA 1
ATOM 1525 C C . ILE A 1 186 ? -2.031 -0.884 -2.885 1.00 95.62 186 ILE A C 1
ATOM 1527 O O . ILE A 1 186 ? -1.932 -0.111 -3.832 1.00 95.62 186 ILE A O 1
ATOM 1531 N N . SER A 1 187 ? -1.279 -0.768 -1.787 1.00 97.31 187 SER A N 1
ATOM 1532 C CA . SER A 1 187 ? -0.325 0.324 -1.566 1.00 97.31 187 SER A CA 1
ATOM 1533 C C . SER A 1 187 ? 0.787 0.317 -2.591 1.00 97.31 187 SER A C 1
ATOM 1535 O O . SER A 1 187 ? 1.116 1.367 -3.131 1.00 97.31 187 SER A O 1
ATOM 1537 N N . PHE A 1 188 ? 1.322 -0.862 -2.912 1.00 96.44 188 PHE A N 1
ATOM 1538 C CA . PHE A 1 188 ? 2.343 -0.985 -3.944 1.00 96.44 188 PHE A CA 1
ATOM 1539 C C . PHE A 1 188 ? 1.816 -0.593 -5.325 1.00 96.44 188 PHE A C 1
ATOM 1541 O O . PHE A 1 188 ? 2.442 0.207 -6.019 1.00 96.44 188 PHE A O 1
ATOM 1548 N N . LYS A 1 189 ? 0.628 -1.084 -5.702 1.00 95.50 189 LYS A N 1
ATOM 1549 C CA . LYS A 1 189 ? -0.011 -0.744 -6.985 1.00 95.50 189 LYS A CA 1
ATOM 1550 C C . LYS A 1 189 ? -0.314 0.751 -7.095 1.00 95.50 189 LYS A C 1
ATOM 1552 O O . LYS A 1 189 ? 0.006 1.379 -8.103 1.00 95.50 189 LYS A O 1
ATOM 1557 N N . ALA A 1 190 ? -0.920 1.321 -6.058 1.00 97.06 190 ALA A N 1
ATOM 1558 C CA . ALA A 1 190 ? -1.324 2.719 -6.024 1.00 97.06 190 ALA A CA 1
ATOM 1559 C C . ALA A 1 190 ? -0.110 3.659 -5.943 1.00 97.06 190 ALA A C 1
ATOM 1561 O O . ALA A 1 190 ? -0.078 4.675 -6.630 1.00 97.06 190 ALA A O 1
ATOM 1562 N N . GLY A 1 191 ? 0.912 3.293 -5.167 1.00 97.44 191 GLY A N 1
ATOM 1563 C CA . GLY A 1 191 ? 2.163 4.038 -5.038 1.00 97.44 191 GLY A CA 1
ATOM 1564 C C . GLY A 1 191 ? 2.967 4.080 -6.330 1.00 97.44 191 GLY A C 1
ATOM 1565 O O . GLY A 1 191 ? 3.337 5.161 -6.770 1.00 97.44 191 GLY A O 1
ATOM 1566 N N . LEU A 1 192 ? 3.151 2.936 -6.997 1.00 97.19 192 LEU A N 1
ATOM 1567 C CA . LEU A 1 192 ? 3.791 2.897 -8.318 1.00 97.19 192 LEU A CA 1
ATOM 1568 C C . LEU A 1 192 ? 2.994 3.685 -9.358 1.00 97.19 192 LEU A C 1
ATOM 1570 O O . LEU A 1 192 ? 3.578 4.426 -10.140 1.00 97.19 192 LEU A O 1
ATOM 1574 N N . SER A 1 193 ? 1.661 3.584 -9.343 1.00 97.31 193 SER A N 1
ATOM 1575 C CA . SER A 1 193 ? 0.812 4.392 -10.231 1.00 97.31 193 SER A CA 1
ATOM 1576 C C . SER A 1 193 ? 1.011 5.889 -9.977 1.00 97.31 193 SER A C 1
ATOM 1578 O O . SER A 1 193 ? 1.109 6.667 -10.922 1.00 97.31 193 SER A O 1
ATOM 1580 N N . ALA A 1 194 ? 1.121 6.291 -8.709 1.00 97.56 194 ALA A N 1
ATOM 1581 C CA . ALA A 1 194 ? 1.388 7.671 -8.324 1.00 97.56 194 ALA A CA 1
ATOM 1582 C C . ALA A 1 194 ? 2.776 8.147 -8.777 1.00 97.56 194 ALA A C 1
ATOM 1584 O O . ALA A 1 194 ? 2.907 9.285 -9.217 1.00 97.56 194 ALA A O 1
ATOM 1585 N N . GLU A 1 195 ? 3.792 7.285 -8.726 1.00 97.31 195 GLU A N 1
ATOM 1586 C CA . GLU A 1 195 ? 5.133 7.592 -9.232 1.00 97.31 195 GLU A CA 1
ATOM 1587 C C . GLU A 1 195 ? 5.174 7.722 -10.757 1.00 97.31 195 GLU A C 1
ATOM 1589 O O . GLU A 1 195 ? 5.826 8.632 -11.263 1.00 97.31 195 GLU A O 1
ATOM 1594 N N . VAL A 1 196 ? 4.474 6.844 -11.485 1.00 97.31 196 VAL A N 1
ATOM 1595 C CA . VAL A 1 196 ? 4.398 6.873 -12.956 1.00 97.31 196 VAL A CA 1
ATOM 1596 C C . VAL A 1 196 ? 3.647 8.114 -13.434 1.00 97.31 196 VAL A C 1
ATOM 1598 O O . VAL A 1 196 ? 4.131 8.826 -14.308 1.00 97.31 196 VAL A O 1
ATOM 1601 N N . ILE A 1 197 ? 2.468 8.385 -12.866 1.00 96.56 197 ILE A N 1
ATOM 1602 C CA . ILE A 1 197 ? 1.617 9.514 -13.275 1.00 96.56 197 ILE A CA 1
ATOM 1603 C C . ILE A 1 197 ? 2.207 10.839 -12.791 1.00 96.56 197 ILE A C 1
ATOM 1605 O O . ILE A 1 197 ? 2.204 11.821 -13.524 1.00 96.56 197 ILE A O 1
ATOM 1609 N N . GLY A 1 198 ? 2.713 10.872 -11.557 1.00 94.75 198 GLY A N 1
ATOM 1610 C CA . GLY A 1 198 ? 3.332 12.057 -10.974 1.00 94.75 198 GLY A CA 1
ATOM 1611 C C . GLY A 1 198 ? 4.760 12.295 -11.444 1.00 94.75 198 GLY A C 1
ATOM 1612 O O . GLY A 1 198 ? 5.304 13.362 -11.179 1.00 94.75 198 GLY A O 1
ATOM 1613 N N . ILE A 1 199 ? 5.367 11.336 -12.145 1.00 94.75 199 ILE A N 1
ATOM 1614 C CA . ILE A 1 199 ? 6.722 11.456 -12.676 1.00 94.75 199 ILE A CA 1
ATOM 1615 C C . ILE A 1 199 ? 7.720 11.752 -11.535 1.00 94.75 199 ILE A C 1
ATOM 1617 O O . ILE A 1 199 ? 8.444 12.744 -11.524 1.00 94.75 199 ILE A O 1
ATOM 1621 N N . ALA A 1 200 ? 7.707 10.913 -10.499 1.00 92.69 200 ALA A N 1
ATOM 1622 C CA . ALA A 1 200 ? 8.477 11.159 -9.282 1.00 92.69 200 ALA A CA 1
ATOM 1623 C C . ALA A 1 200 ? 9.971 10.837 -9.464 1.00 92.69 200 ALA A C 1
ATOM 1625 O O . ALA A 1 200 ? 10.334 9.696 -9.741 1.00 92.69 200 ALA A O 1
ATOM 1626 N N . ASP A 1 201 ? 10.857 11.801 -9.222 1.00 91.38 201 ASP A N 1
ATOM 1627 C CA . ASP A 1 201 ? 12.299 11.615 -9.426 1.00 91.38 201 ASP A CA 1
ATOM 1628 C C . ASP A 1 201 ? 12.903 10.454 -8.629 1.00 91.38 201 ASP A C 1
ATOM 1630 O O . ASP A 1 201 ? 12.592 10.252 -7.448 1.00 91.38 201 ASP A O 1
ATOM 1634 N N . LYS A 1 202 ? 13.854 9.754 -9.269 1.00 94.12 202 LYS A N 1
ATOM 1635 C CA . LYS A 1 202 ? 14.651 8.665 -8.676 1.00 94.12 202 LYS A CA 1
ATOM 1636 C C . LYS A 1 202 ? 13.767 7.570 -8.071 1.00 94.12 202 LYS A C 1
ATOM 1638 O O . LYS A 1 202 ? 13.978 7.171 -6.927 1.00 94.12 202 LYS A O 1
ATOM 1643 N N . THR A 1 203 ? 12.763 7.123 -8.820 1.00 97.00 203 THR A N 1
ATOM 1644 C CA . THR A 1 203 ? 11.829 6.058 -8.430 1.00 97.00 203 THR A CA 1
ATOM 1645 C C . THR A 1 203 ? 11.692 5.018 -9.535 1.00 97.00 203 THR A C 1
ATOM 1647 O O . THR A 1 203 ? 11.963 5.307 -10.703 1.00 97.00 203 THR A O 1
ATOM 1650 N N . ILE A 1 204 ? 11.228 3.817 -9.179 1.00 96.69 204 ILE A N 1
ATOM 1651 C CA . ILE A 1 204 ? 10.870 2.787 -10.158 1.00 96.69 204 ILE A CA 1
ATOM 1652 C C . ILE A 1 204 ? 9.769 3.311 -11.089 1.00 96.69 204 ILE A C 1
ATOM 1654 O O . ILE A 1 204 ? 9.833 3.078 -12.294 1.00 96.69 204 ILE A O 1
ATOM 1658 N N . GLY A 1 205 ? 8.779 4.050 -10.575 1.00 96.62 205 GLY A N 1
ATOM 1659 C CA . GLY A 1 205 ? 7.719 4.595 -11.424 1.00 96.62 205 GLY A CA 1
ATOM 1660 C C . GLY A 1 205 ? 8.222 5.579 -12.485 1.00 96.62 205 GLY A C 1
ATOM 1661 O O . GLY A 1 205 ? 7.724 5.559 -13.609 1.00 96.62 205 GLY A O 1
ATOM 1662 N N . ARG A 1 206 ? 9.261 6.375 -12.198 1.00 96.06 206 ARG A N 1
ATOM 1663 C CA . ARG A 1 206 ? 9.906 7.218 -13.220 1.00 96.06 206 ARG A CA 1
ATOM 1664 C C . ARG A 1 206 ? 10.629 6.386 -14.276 1.00 96.06 206 ARG A C 1
ATOM 1666 O O . ARG A 1 206 ? 10.463 6.670 -15.456 1.00 96.06 206 ARG A O 1
ATOM 1673 N N . MET A 1 207 ? 11.348 5.337 -13.876 1.00 96.44 207 MET A N 1
ATOM 1674 C CA . MET A 1 207 ? 12.002 4.417 -14.816 1.00 96.44 207 MET A CA 1
ATOM 1675 C C . MET A 1 207 ? 10.985 3.691 -15.713 1.00 96.44 207 MET A C 1
ATOM 1677 O O . MET A 1 207 ? 11.202 3.547 -16.916 1.00 96.44 207 MET A O 1
ATOM 1681 N N . LEU A 1 208 ? 9.835 3.292 -15.158 1.00 96.69 208 LEU A N 1
ATOM 1682 C CA . LEU A 1 208 ? 8.704 2.746 -15.918 1.00 96.69 208 LEU A CA 1
ATOM 1683 C C . LEU A 1 208 ? 8.141 3.766 -16.912 1.00 96.69 208 LEU A C 1
ATOM 1685 O O . LEU A 1 208 ? 7.889 3.424 -18.066 1.00 96.69 208 LEU A O 1
ATOM 1689 N N . TYR A 1 209 ? 7.953 5.013 -16.473 1.00 96.50 209 TYR A N 1
ATOM 1690 C CA . TYR A 1 209 ? 7.472 6.092 -17.330 1.00 96.50 209 TYR A CA 1
ATOM 1691 C C . TYR A 1 209 ? 8.434 6.358 -18.496 1.00 96.50 209 TYR A C 1
ATOM 1693 O O . TYR A 1 209 ? 8.000 6.404 -19.643 1.00 96.50 209 TYR A O 1
ATOM 1701 N N . GLU A 1 210 ? 9.734 6.480 -18.228 1.00 96.06 210 GLU A N 1
ATOM 1702 C CA . GLU A 1 210 ? 10.752 6.705 -19.261 1.00 96.06 210 GLU A CA 1
ATOM 1703 C C . GLU A 1 210 ? 10.830 5.530 -20.239 1.00 96.06 210 GLU A C 1
ATOM 1705 O O . GLU A 1 210 ? 10.782 5.743 -21.447 1.00 96.06 210 GLU A O 1
ATOM 1710 N N . SER A 1 211 ? 10.831 4.292 -19.737 1.00 94.44 211 SER A N 1
ATOM 1711 C CA . SER A 1 211 ? 10.814 3.088 -20.582 1.00 94.44 211 SER A CA 1
ATOM 1712 C C . SER A 1 211 ? 9.591 3.052 -21.497 1.00 94.44 211 SER A C 1
ATOM 1714 O O . SER A 1 211 ? 9.696 2.695 -22.665 1.00 94.44 211 SER A O 1
ATOM 1716 N N . LYS A 1 212 ? 8.424 3.483 -20.996 1.00 93.50 212 LYS A N 1
ATOM 1717 C CA . LYS A 1 212 ? 7.211 3.623 -21.809 1.00 93.50 212 LYS A CA 1
ATOM 1718 C C . LYS A 1 212 ? 7.381 4.691 -22.893 1.00 93.50 212 LYS A C 1
ATOM 1720 O O . LYS A 1 212 ? 6.984 4.455 -24.028 1.00 93.50 212 LYS A O 1
ATOM 1725 N N . VAL A 1 213 ? 7.924 5.862 -22.554 1.00 94.44 213 VAL A N 1
ATOM 1726 C CA . VAL A 1 213 ? 8.107 6.977 -23.504 1.00 94.44 213 VAL A CA 1
ATOM 1727 C C . VAL A 1 213 ? 9.081 6.603 -24.621 1.00 94.44 213 VAL A C 1
ATOM 1729 O O . VAL A 1 213 ? 8.814 6.912 -25.777 1.00 94.44 213 VAL A O 1
ATOM 1732 N N . TYR A 1 214 ? 10.165 5.899 -24.293 1.00 93.31 214 TYR A N 1
ATOM 1733 C CA . TYR A 1 214 ? 11.163 5.444 -25.265 1.00 93.31 214 TYR A CA 1
ATOM 1734 C C . TYR A 1 214 ? 10.831 4.098 -25.920 1.00 93.31 214 TYR A C 1
ATOM 1736 O O . TYR A 1 214 ? 11.646 3.584 -26.681 1.00 93.31 214 TYR A O 1
ATOM 1744 N N . LEU A 1 215 ? 9.654 3.525 -25.637 1.00 89.44 215 LEU A N 1
ATOM 1745 C CA . LEU A 1 215 ? 9.238 2.199 -26.111 1.00 89.44 215 LEU A CA 1
ATOM 1746 C C . LEU A 1 215 ? 10.262 1.088 -25.793 1.00 89.44 215 LEU A C 1
ATOM 1748 O O . LEU A 1 215 ? 10.335 0.073 -26.483 1.00 89.44 215 LEU A O 1
ATOM 1752 N N . ASP A 1 216 ? 11.022 1.246 -24.705 1.00 90.56 216 ASP A N 1
ATOM 1753 C CA . ASP A 1 216 ? 11.917 0.221 -24.171 1.00 90.56 216 ASP A CA 1
ATOM 1754 C C . ASP A 1 216 ? 11.114 -0.766 -23.320 1.00 90.56 216 ASP A C 1
ATOM 1756 O O . ASP A 1 216 ? 11.055 -0.727 -22.086 1.00 90.56 216 ASP A O 1
ATOM 1760 N N . ILE A 1 217 ? 10.425 -1.658 -24.019 1.00 89.62 217 ILE A N 1
ATOM 1761 C CA . ILE A 1 217 ? 9.493 -2.597 -23.403 1.00 89.62 217 ILE A CA 1
ATOM 1762 C C . ILE A 1 217 ? 10.248 -3.645 -22.582 1.00 89.62 217 ILE A C 1
ATOM 1764 O O . ILE A 1 217 ? 9.741 -4.106 -21.559 1.00 89.62 217 ILE A O 1
ATOM 1768 N N . ALA A 1 218 ? 11.490 -3.974 -22.946 1.00 90.06 218 ALA A N 1
ATOM 1769 C CA . ALA A 1 218 ? 12.312 -4.896 -22.169 1.00 90.06 218 ALA A CA 1
ATOM 1770 C C . ALA A 1 218 ? 12.593 -4.340 -20.765 1.00 90.06 218 ALA A C 1
ATOM 1772 O O . ALA A 1 218 ? 12.384 -5.045 -19.770 1.00 90.06 218 ALA A O 1
ATOM 1773 N N . ASN A 1 219 ? 12.989 -3.067 -20.667 1.00 92.56 219 ASN A N 1
ATOM 1774 C CA . ASN A 1 219 ? 13.156 -2.406 -19.376 1.00 92.56 219 ASN A CA 1
ATOM 1775 C C . ASN A 1 219 ? 11.826 -2.204 -18.644 1.00 92.56 219 ASN A C 1
ATOM 1777 O O . ASN A 1 219 ? 11.761 -2.443 -17.438 1.00 92.56 219 ASN A O 1
ATOM 1781 N N . LEU A 1 220 ? 10.739 -1.885 -19.350 1.00 93.75 220 LEU A N 1
ATOM 1782 C CA . LEU A 1 220 ? 9.409 -1.761 -18.744 1.00 93.75 220 LEU A CA 1
ATOM 1783 C C . LEU A 1 220 ? 8.981 -3.055 -18.027 1.00 93.75 220 LEU A C 1
ATOM 1785 O O . LEU A 1 220 ? 8.555 -3.018 -16.866 1.00 93.75 220 LEU A O 1
ATOM 1789 N N . PHE A 1 221 ? 9.135 -4.210 -18.681 1.00 92.62 221 PHE A N 1
ATOM 1790 C CA . PHE A 1 221 ? 8.842 -5.510 -18.070 1.00 92.62 221 PHE A CA 1
ATOM 1791 C C . PHE A 1 221 ? 9.820 -5.853 -16.941 1.00 92.62 221 PHE A C 1
ATOM 1793 O O . PHE A 1 221 ? 9.384 -6.352 -15.903 1.00 92.62 221 PHE A O 1
ATOM 1800 N N . SER A 1 222 ? 11.113 -5.552 -17.101 1.00 93.94 222 SER A N 1
ATOM 1801 C CA . SER A 1 222 ? 12.135 -5.743 -16.060 1.00 93.94 222 SER A CA 1
ATOM 1802 C C . SER A 1 222 ? 11.786 -4.978 -14.776 1.00 93.94 222 SER A C 1
ATOM 1804 O O . SER A 1 222 ? 11.715 -5.559 -13.691 1.00 93.94 222 SER A O 1
ATOM 1806 N N . TYR A 1 223 ? 11.473 -3.686 -14.887 1.00 95.50 223 TYR A N 1
ATOM 1807 C CA . TYR A 1 223 ? 11.103 -2.851 -13.743 1.00 95.50 223 TYR A CA 1
ATOM 1808 C C . TYR A 1 223 ? 9.783 -3.288 -13.109 1.00 95.50 223 TYR A C 1
ATOM 1810 O O . TYR A 1 223 ? 9.677 -3.328 -11.882 1.00 95.50 223 TYR A O 1
ATOM 1818 N N . THR A 1 224 ? 8.802 -3.700 -13.918 1.00 94.81 224 THR A N 1
ATOM 1819 C CA . THR A 1 224 ? 7.537 -4.267 -13.423 1.00 94.81 224 THR A CA 1
ATOM 1820 C C . THR A 1 224 ? 7.772 -5.561 -12.641 1.00 94.81 224 THR A C 1
ATOM 1822 O O . THR A 1 224 ? 7.205 -5.756 -11.563 1.00 94.81 224 THR A O 1
ATOM 1825 N N . PHE A 1 225 ? 8.641 -6.436 -13.147 1.00 94.06 225 PHE A N 1
ATOM 1826 C CA . PHE A 1 225 ? 9.009 -7.687 -12.492 1.00 94.06 225 PHE A CA 1
ATOM 1827 C C . PHE A 1 225 ? 9.697 -7.443 -11.144 1.00 94.06 225 PHE A C 1
ATOM 1829 O O . PHE A 1 225 ? 9.313 -8.037 -10.133 1.00 94.06 225 PHE A O 1
ATOM 1836 N N . VAL A 1 226 ? 10.657 -6.518 -11.095 1.00 94.81 226 VAL A N 1
ATOM 1837 C CA . VAL A 1 226 ? 11.346 -6.157 -9.850 1.00 94.81 226 VAL A CA 1
ATOM 1838 C C . VAL A 1 226 ? 10.389 -5.512 -8.847 1.00 94.81 226 VAL A C 1
ATOM 1840 O O . VAL A 1 226 ? 10.378 -5.905 -7.680 1.00 94.81 226 VAL A O 1
ATOM 1843 N N . ALA A 1 227 ? 9.517 -4.606 -9.291 1.00 95.31 227 ALA A N 1
ATOM 1844 C CA . ALA A 1 227 ? 8.485 -4.014 -8.447 1.00 95.31 227 ALA A CA 1
ATOM 1845 C C . ALA A 1 227 ? 7.546 -5.070 -7.834 1.00 95.31 227 ALA A C 1
ATOM 1847 O O . ALA A 1 227 ? 7.223 -5.004 -6.646 1.00 95.31 227 ALA A O 1
ATOM 1848 N N . MET A 1 228 ? 7.154 -6.081 -8.616 1.00 94.94 228 MET A N 1
ATOM 1849 C CA . MET A 1 228 ? 6.353 -7.211 -8.141 1.00 94.94 228 MET A CA 1
ATOM 1850 C C . MET A 1 228 ? 7.100 -8.044 -7.088 1.00 94.94 228 MET A C 1
ATOM 1852 O O . MET A 1 228 ? 6.518 -8.382 -6.056 1.00 94.94 228 MET A O 1
ATOM 1856 N N . ILE A 1 229 ? 8.381 -8.363 -7.313 1.00 95.38 229 ILE A N 1
ATOM 1857 C CA . ILE A 1 229 ? 9.204 -9.093 -6.334 1.00 95.38 229 ILE A CA 1
ATOM 1858 C C . ILE A 1 229 ? 9.286 -8.315 -5.023 1.00 95.38 229 ILE A C 1
ATOM 1860 O O . ILE A 1 229 ? 9.059 -8.887 -3.956 1.00 95.38 229 ILE A O 1
ATOM 1864 N N . ILE A 1 230 ? 9.573 -7.016 -5.100 1.00 95.75 230 ILE A N 1
ATOM 1865 C CA . ILE A 1 230 ? 9.664 -6.135 -3.937 1.00 95.75 230 ILE A CA 1
ATOM 1866 C C . ILE A 1 230 ? 8.334 -6.135 -3.176 1.00 95.75 230 ILE A C 1
ATOM 1868 O O . ILE A 1 230 ? 8.332 -6.390 -1.973 1.00 95.75 230 ILE A O 1
ATOM 1872 N N . ALA A 1 231 ? 7.204 -5.946 -3.863 1.00 95.50 231 ALA A N 1
ATOM 1873 C CA . ALA A 1 231 ? 5.882 -5.969 -3.239 1.00 95.50 231 ALA A CA 1
ATOM 1874 C C . ALA A 1 231 ? 5.626 -7.279 -2.469 1.00 95.50 231 ALA A C 1
ATOM 1876 O O . ALA A 1 231 ? 5.214 -7.245 -1.309 1.00 95.50 231 ALA A O 1
ATOM 1877 N N . ILE A 1 232 ? 5.947 -8.432 -3.073 1.00 95.62 232 ILE A N 1
ATOM 1878 C CA . ILE A 1 232 ? 5.795 -9.754 -2.442 1.00 95.62 232 ILE A CA 1
ATOM 1879 C C . ILE A 1 232 ? 6.724 -9.911 -1.232 1.00 95.62 232 ILE A C 1
ATOM 1881 O O . ILE A 1 232 ? 6.323 -10.480 -0.213 1.00 95.62 232 ILE A O 1
ATOM 1885 N N . ILE A 1 233 ? 7.976 -9.457 -1.335 1.00 96.69 233 ILE A N 1
ATOM 1886 C CA . ILE A 1 233 ? 8.943 -9.506 -0.231 1.00 96.69 233 ILE A CA 1
ATOM 1887 C C . ILE A 1 233 ? 8.419 -8.685 0.942 1.00 96.69 233 ILE A C 1
ATOM 1889 O O . ILE A 1 233 ? 8.347 -9.197 2.058 1.00 96.69 233 ILE A O 1
ATOM 1893 N N . PHE A 1 234 ? 8.003 -7.447 0.694 1.00 95.69 234 PHE A N 1
ATOM 1894 C CA . PHE A 1 234 ? 7.491 -6.579 1.740 1.00 95.69 234 PHE A CA 1
ATOM 1895 C C . PHE A 1 234 ? 6.206 -7.114 2.374 1.00 95.69 234 PHE A C 1
ATOM 1897 O O . PHE A 1 234 ? 6.102 -7.114 3.599 1.00 95.69 234 PHE A O 1
ATOM 1904 N N . GLU A 1 235 ? 5.257 -7.616 1.580 1.00 95.50 235 GLU A N 1
ATOM 1905 C CA . GLU A 1 235 ? 4.053 -8.258 2.112 1.00 95.50 235 GLU A CA 1
ATOM 1906 C C . GLU A 1 235 ? 4.428 -9.415 3.048 1.00 95.50 235 GLU A C 1
ATOM 1908 O O . GLU A 1 235 ? 3.981 -9.465 4.193 1.00 95.50 235 GLU A O 1
ATOM 1913 N N . LYS A 1 236 ? 5.328 -10.308 2.618 1.00 95.50 236 LYS A N 1
ATOM 1914 C CA . LYS A 1 236 ? 5.794 -11.424 3.454 1.00 95.50 236 LYS A CA 1
ATOM 1915 C C . LYS A 1 236 ? 6.494 -10.958 4.725 1.00 95.50 236 LYS A C 1
ATOM 1917 O O . LYS A 1 236 ? 6.252 -11.548 5.775 1.00 95.50 236 LYS A O 1
ATOM 1922 N N . ILE A 1 237 ? 7.345 -9.935 4.647 1.00 96.12 237 ILE A N 1
ATOM 1923 C CA . ILE A 1 237 ? 8.042 -9.368 5.809 1.00 96.12 237 ILE A CA 1
ATOM 1924 C C . ILE A 1 237 ? 7.025 -8.811 6.808 1.00 96.12 237 ILE A C 1
ATOM 1926 O O . ILE A 1 237 ? 7.072 -9.174 7.981 1.00 96.12 237 ILE A O 1
ATOM 1930 N N . ILE A 1 238 ? 6.073 -7.993 6.354 1.00 95.25 238 ILE A N 1
ATOM 1931 C CA . ILE A 1 238 ? 5.040 -7.405 7.216 1.00 95.25 238 ILE A CA 1
ATOM 1932 C C . ILE A 1 238 ? 4.184 -8.495 7.862 1.00 95.25 238 ILE A C 1
ATOM 1934 O O . ILE A 1 238 ? 3.986 -8.485 9.075 1.00 95.25 238 ILE A O 1
ATOM 1938 N N . LEU A 1 239 ? 3.726 -9.480 7.090 1.00 95.12 239 LEU A N 1
ATOM 1939 C CA . LEU A 1 239 ? 2.921 -10.580 7.620 1.00 95.12 239 LEU A CA 1
ATOM 1940 C C . LEU A 1 239 ? 3.711 -11.483 8.578 1.00 95.12 239 LEU A C 1
ATOM 1942 O O . LEU A 1 239 ? 3.144 -12.004 9.540 1.00 95.12 239 LEU A O 1
ATOM 1946 N N . PHE A 1 240 ? 5.012 -11.667 8.345 1.00 95.38 240 PHE A N 1
ATOM 1947 C CA . PHE A 1 240 ? 5.898 -12.388 9.258 1.00 95.38 240 PHE A CA 1
ATOM 1948 C C . PHE A 1 240 ? 6.072 -11.641 10.583 1.00 95.38 240 PHE A C 1
ATOM 1950 O O . PHE A 1 240 ? 5.939 -12.248 11.646 1.00 95.38 240 PHE A O 1
ATOM 1957 N N . ILE A 1 241 ? 6.312 -10.327 10.522 1.00 94.12 241 ILE A N 1
ATOM 1958 C CA . ILE A 1 241 ? 6.386 -9.450 11.695 1.00 94.12 241 ILE A CA 1
ATOM 1959 C C . ILE A 1 241 ? 5.073 -9.539 12.477 1.00 94.12 241 ILE A C 1
ATOM 1961 O O . ILE A 1 241 ? 5.090 -9.877 13.658 1.00 94.12 241 ILE A O 1
ATOM 1965 N N . LEU A 1 242 ? 3.930 -9.337 11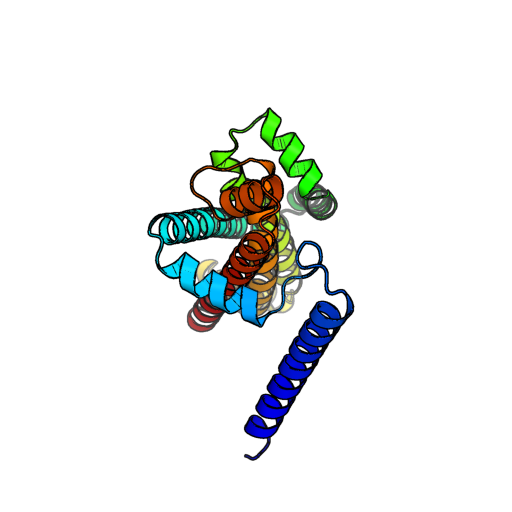.817 1.00 92.38 242 LEU A N 1
ATOM 1966 C CA . LEU A 1 242 ? 2.621 -9.391 12.469 1.00 92.38 242 LEU A CA 1
ATOM 1967 C C . LEU A 1 242 ? 2.374 -10.737 13.149 1.00 92.38 242 LEU A C 1
ATOM 1969 O O . LEU A 1 242 ? 1.987 -10.746 14.306 1.00 92.38 242 LEU A O 1
ATOM 1973 N N . ARG A 1 243 ? 2.678 -11.865 12.496 1.00 91.00 243 ARG A N 1
ATOM 1974 C CA . ARG A 1 243 ? 2.533 -13.201 13.101 1.00 91.00 243 ARG A CA 1
ATOM 1975 C C . ARG A 1 243 ? 3.430 -13.419 14.327 1.00 91.00 243 ARG A C 1
ATOM 1977 O O . ARG A 1 243 ? 3.109 -14.242 15.173 1.00 91.00 243 ARG A O 1
ATOM 1984 N N . ARG A 1 244 ? 4.589 -12.759 14.397 1.00 87.69 244 ARG A N 1
ATOM 1985 C CA . ARG A 1 244 ? 5.514 -12.903 15.530 1.00 87.69 244 ARG A CA 1
ATOM 1986 C C . ARG A 1 244 ? 5.088 -12.066 16.736 1.00 87.69 244 ARG A C 1
ATOM 1988 O O . ARG A 1 244 ? 5.329 -12.483 17.864 1.00 87.69 244 ARG A O 1
ATOM 1995 N N . PHE A 1 245 ? 4.520 -10.885 16.498 1.00 78.12 245 PHE A N 1
ATOM 1996 C CA . PHE A 1 245 ? 4.125 -9.946 17.555 1.00 78.12 245 PHE A CA 1
ATOM 1997 C C . PHE A 1 245 ? 2.669 -10.104 18.014 1.00 78.12 245 PHE A C 1
ATOM 1999 O O . PHE A 1 245 ? 2.343 -9.690 19.128 1.00 78.12 245 PHE A O 1
ATOM 2006 N N . LEU A 1 246 ? 1.808 -10.680 17.170 1.00 75.38 246 LEU A N 1
ATOM 2007 C CA . LEU A 1 246 ? 0.404 -10.977 17.449 1.00 75.38 246 LEU A CA 1
ATOM 2008 C C . LEU A 1 246 ? 0.240 -12.480 17.651 1.00 75.38 246 LEU A C 1
ATOM 2010 O O . LEU A 1 246 ? -0.120 -12.856 18.785 1.00 75.38 246 LEU A O 1
#

Foldseek 3Di:
DPPPVVVVVVVVVVVVVVLVVLQVVCVVVVDCLVHPRPVLLVVVLVVLVVDPLSVLQVCLLLVLLVLLLVLLLVLLLVQLVVCLVDVVSVVVVVVVLVVLVPDDLLVVLVVVVVVDQLQNQLRNSLNSLLNSLSNVLLNVLSVPFDVVVVVVCVVVVPDPVCCVPPGSCVSCLVSSLVSLLVSLVVSLVSSLSSCLSSCHPSHLSVQLNVCVVVSVVSSNSNSVVVSVVSSVVVNVVVSVVSVVVD

Secondary structure (DSSP, 8-state):
--HHHHHHHHHHHHHHHHHHHHHHHHHHH--TTT---HHHHHHHHHHHTT-HHHHHHHHHHHHHHHHHHHHHHHHHHHHHHHHHH-HHHHHHHHHHHHHHHHS-HHHHHHHHHTTS-HHHHHHHHHHHHHHHHHHHHHHHHHHTS-HHHHHHHHHTT--HHHHIIIIIHHHHHHHHHHHHHHHHHHHHHHHHHHHHHHT-TTSHHHHHHHHHHTT-HHHHHHHHHHHHHHHHHHHHHHHHHHHHH-

Nearest PDB structures (foldseek):
  8wm7-assembly1_B  TM=8.177E-01  e=1.242E-04  Nostoc sp. PCC 7120 = FACHB-418
  8w9m-assembly1_B  TM=7.571E-01  e=5.348E-05  Nostoc sp. PCC 7120 = FACHB-418
  7ahd-assembly1_B  TM=7.198E-01  e=1.498E-04  Lactococcus lactis subsp. lactis
  7ahh-assembly1_B  TM=7.165E-01  e=1.556E-03  Lactococcus lactis subsp. lactis
  7cad-assembly1_A  TM=7.533E-01  e=4.159E-03  Mycolicibacterium smegmatis MC2 155

Radius of gyration: 21.97 Å; Cα contacts (8 Å, |Δi|>4): 283; chains: 1; bounding box: 47×58×70 Å

pLDDT: mean 91.88, std 8.69, range [47.53, 98.62]

Solvent-accessible surface area (backbone atoms only — not comparable to full-atom values): 12364 Å² total; per-residue (Å²): 137,76,69,63,63,57,52,52,51,50,55,50,52,54,52,49,53,55,51,52,50,50,39,50,53,24,62,74,63,69,40,68,90,77,36,69,36,64,68,57,26,52,53,45,38,60,56,47,71,72,41,71,66,50,56,49,9,50,50,45,41,52,50,34,22,50,52,8,34,52,50,5,41,54,53,9,47,53,55,18,55,51,27,71,76,33,62,71,56,27,68,61,48,51,58,55,38,53,48,63,74,69,51,59,67,67,63,51,46,61,57,45,54,77,81,40,64,37,79,49,35,22,23,53,47,2,14,55,54,9,18,41,37,22,22,51,32,42,32,51,28,61,72,67,55,59,65,66,60,55,50,50,37,56,75,70,63,55,49,72,68,54,42,46,58,69,50,50,48,59,59,30,43,66,27,51,52,52,20,48,53,55,22,44,59,50,11,47,56,42,11,42,49,24,17,36,76,42,57,18,81,66,20,51,21,29,53,39,41,50,19,58,75,70,63,36,55,49,58,30,49,20,54,52,50,50,52,50,51,50,48,53,50,51,42,51,50,52,54,49,50,48,65,72,78,101

Sequence (246 aa):
MKTSTTKKLKKFSVAIFWIVIWQIFALLINEEILIVSPFKVFLKTLENLQDKTFYLAIFNTSWKILMGFLLGLFIGVILSFISYKFKTFKDFIYPLVQFIKSVPVVSFIMLLLMFLNSKYLSVFIPAIMSFAIFYTNILEGLLSIDYKILEMAKIFSISTKNKLKYIYLHSLKPYLYSGASLAMGISFKAGLSAEVIGIADKTIGRMLYESKVYLDIANLFSYTFVAMIIAIIFEKIILFILRRFL

Mean predicted aligned error: 5.67 Å